Protein AF-A0A7S1QHD0-F1 (afdb_monomer_lite)

Radius of gyration: 22.81 Å; chains: 1; bounding box: 58×45×75 Å

Structure (mmCIF, N/CA/C/O backbone):
data_AF-A0A7S1QHD0-F1
#
_entry.id   AF-A0A7S1QHD0-F1
#
loop_
_atom_site.group_PDB
_atom_site.id
_atom_site.type_symbol
_atom_site.label_atom_id
_atom_site.label_alt_id
_atom_site.label_comp_id
_atom_site.label_asym_id
_atom_site.label_entity_id
_atom_site.label_seq_id
_atom_site.pdbx_PDB_ins_code
_atom_site.Cartn_x
_atom_site.Cartn_y
_atom_site.Cartn_z
_atom_site.occupancy
_atom_site.B_iso_or_equiv
_atom_site.auth_seq_id
_atom_site.auth_comp_id
_atom_site.auth_asym_id
_atom_site.auth_atom_id
_atom_site.pdbx_PDB_model_num
ATOM 1 N N . MET A 1 1 ? 0.831 -22.178 -23.888 1.00 65.50 1 MET A N 1
A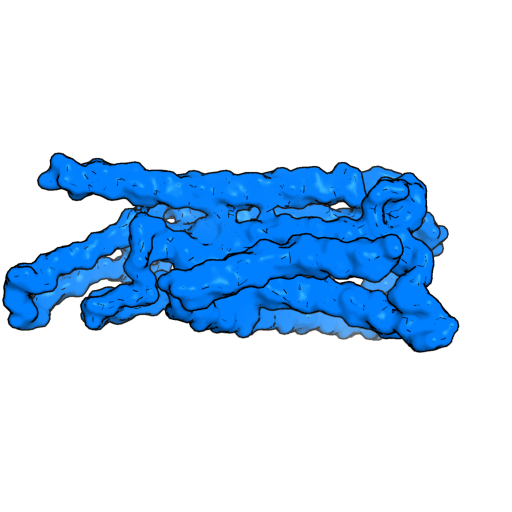TOM 2 C CA . MET A 1 1 ? 1.844 -21.780 -22.884 1.00 65.50 1 MET A CA 1
ATOM 3 C C . MET A 1 1 ? 1.780 -20.288 -22.576 1.00 65.50 1 MET A C 1
ATOM 5 O O . MET A 1 1 ? 1.793 -19.916 -21.411 1.00 65.50 1 MET A O 1
ATOM 9 N N . LEU A 1 2 ? 1.678 -19.431 -23.589 1.00 69.12 2 LEU A N 1
ATOM 10 C CA . LEU A 1 2 ? 1.746 -17.989 -23.387 1.00 69.12 2 LEU A CA 1
ATOM 11 C C . LEU A 1 2 ? 0.445 -17.384 -22.815 1.00 69.12 2 LEU A C 1
ATOM 13 O O . LEU A 1 2 ? 0.474 -16.678 -21.813 1.00 69.12 2 LEU A O 1
ATOM 17 N N . THR A 1 3 ? -0.714 -17.803 -23.324 1.00 74.69 3 THR A N 1
ATOM 18 C CA . THR A 1 3 ? -2.031 -17.475 -22.741 1.00 74.69 3 THR A CA 1
ATOM 19 C C . THR A 1 3 ? -2.180 -17.963 -21.298 1.00 74.69 3 THR A C 1
ATOM 21 O O . THR A 1 3 ? -2.661 -17.235 -20.438 1.00 74.69 3 THR A O 1
ATOM 24 N N . THR A 1 4 ? -1.723 -19.181 -20.997 1.00 80.31 4 THR A N 1
ATOM 25 C CA . THR A 1 4 ? -1.729 -19.734 -19.632 1.00 80.31 4 THR A CA 1
ATOM 26 C C . THR A 1 4 ? -0.822 -18.948 -18.690 1.00 80.31 4 THR A C 1
ATOM 28 O O . THR A 1 4 ? -1.171 -18.760 -17.530 1.00 80.31 4 THR A O 1
ATOM 31 N N . LEU A 1 5 ? 0.317 -18.456 -19.185 1.00 79.50 5 LEU A N 1
ATOM 32 C CA . LEU A 1 5 ? 1.225 -17.627 -18.400 1.00 79.50 5 LEU A CA 1
ATOM 33 C C . LEU A 1 5 ? 0.623 -16.248 -18.114 1.00 79.50 5 LEU A C 1
ATOM 35 O O . LEU A 1 5 ? 0.690 -15.768 -16.983 1.00 79.50 5 LEU A O 1
ATOM 39 N N . PHE A 1 6 ? -0.007 -15.642 -19.120 1.00 81.88 6 PHE A N 1
ATOM 40 C CA . PHE A 1 6 ? -0.732 -14.385 -18.982 1.00 81.88 6 PHE A CA 1
ATOM 41 C C . PHE A 1 6 ? -1.834 -14.486 -17.921 1.00 81.88 6 PHE A C 1
ATOM 43 O O . PHE A 1 6 ? -1.799 -13.762 -16.928 1.00 81.88 6 PHE A O 1
ATOM 50 N N . TRP A 1 7 ? -2.755 -15.444 -18.062 1.00 84.44 7 TRP A N 1
ATOM 51 C CA . TRP A 1 7 ? -3.842 -15.639 -17.097 1.00 84.44 7 TRP A CA 1
ATOM 52 C C . TRP A 1 7 ? -3.336 -16.035 -15.709 1.00 84.44 7 TRP A C 1
ATOM 54 O O . TRP A 1 7 ? -3.887 -15.575 -14.711 1.00 84.44 7 TRP A O 1
ATOM 64 N N . GLY A 1 8 ? -2.257 -16.820 -15.632 1.00 87.00 8 GLY A N 1
ATOM 65 C CA . GLY A 1 8 ? -1.574 -17.109 -14.372 1.00 87.00 8 GLY A CA 1
ATOM 66 C C . GLY A 1 8 ? -1.057 -15.842 -13.685 1.00 87.00 8 GLY A C 1
ATOM 67 O O . GLY A 1 8 ? -1.245 -15.681 -12.483 1.00 87.00 8 GLY A O 1
ATOM 68 N N . SER A 1 9 ? -0.491 -14.908 -14.452 1.00 85.88 9 SER A N 1
ATOM 69 C CA . SER A 1 9 ? 0.046 -13.640 -13.941 1.00 85.88 9 SER A CA 1
ATOM 70 C C . SER A 1 9 ? -1.075 -12.690 -13.498 1.00 85.88 9 SER A C 1
ATOM 72 O O . SER A 1 9 ? -1.001 -12.094 -12.429 1.00 85.88 9 SER A O 1
ATOM 74 N N . VAL A 1 10 ? -2.170 -12.610 -14.261 1.00 87.69 10 VAL A N 1
ATOM 75 C CA . VAL A 1 10 ? -3.382 -11.862 -13.877 1.00 87.69 10 VAL A CA 1
ATOM 76 C C . VAL A 1 10 ? -3.977 -12.415 -12.579 1.00 87.69 10 VAL A C 1
ATOM 78 O O . VAL A 1 10 ? -4.261 -11.653 -11.653 1.00 87.69 10 VAL A O 1
ATOM 81 N N . LEU A 1 11 ? -4.121 -13.740 -12.475 1.00 91.44 11 LEU A N 1
ATOM 82 C CA . LEU A 1 11 ? -4.629 -14.390 -11.268 1.00 91.44 11 LEU A CA 1
ATOM 83 C C . LEU A 1 11 ? -3.691 -14.181 -10.075 1.00 91.44 11 LEU A C 1
ATOM 85 O O . LEU A 1 11 ? -4.153 -14.030 -8.952 1.00 91.44 11 LEU A O 1
ATOM 89 N N . GLN A 1 12 ? -2.384 -14.138 -10.294 1.00 90.44 12 GLN A N 1
ATOM 90 C CA . GLN A 1 12 ? -1.413 -13.891 -9.235 1.00 90.44 12 GLN A CA 1
ATOM 91 C C . GLN A 1 12 ? -1.439 -12.444 -8.731 1.00 90.44 12 GLN A C 1
ATOM 93 O O . GLN A 1 12 ? -1.376 -12.227 -7.521 1.00 90.44 12 GLN A O 1
ATOM 98 N N . ALA A 1 13 ? -1.563 -11.467 -9.634 1.00 88.69 13 ALA A N 1
ATOM 99 C CA . ALA A 1 13 ? -1.623 -10.049 -9.286 1.00 88.69 13 ALA A CA 1
ATOM 100 C C . ALA A 1 13 ? -2.950 -9.672 -8.604 1.00 88.69 13 ALA A C 1
ATOM 102 O O . ALA A 1 13 ? -2.956 -8.960 -7.600 1.00 88.69 13 ALA A O 1
ATOM 103 N N . TYR A 1 14 ? -4.078 -10.163 -9.131 1.00 91.12 14 TYR A N 1
ATOM 104 C CA . TYR A 1 14 ? -5.415 -9.756 -8.684 1.00 91.12 14 TYR A CA 1
ATOM 105 C C . TYR A 1 14 ? -6.145 -10.800 -7.841 1.00 91.12 14 TYR A C 1
ATOM 107 O O . TYR A 1 14 ? -7.094 -10.450 -7.147 1.00 91.12 14 TYR A O 1
ATOM 115 N N . GLY A 1 15 ? -5.730 -12.065 -7.846 1.00 89.75 15 GLY A N 1
ATOM 116 C CA . GLY A 1 15 ? -6.399 -13.148 -7.116 1.00 89.75 15 GLY A CA 1
ATOM 117 C C . GLY A 1 15 ? -6.568 -12.865 -5.623 1.00 89.75 15 GLY A C 1
ATOM 118 O O . GLY A 1 15 ? -7.702 -12.930 -5.143 1.00 89.75 15 GLY A O 1
ATOM 119 N N . PRO A 1 16 ? -5.511 -12.469 -4.885 1.00 87.94 16 PRO A N 1
ATOM 120 C CA . PRO A 1 16 ? -5.650 -12.070 -3.486 1.00 87.94 16 PRO A CA 1
ATOM 121 C C . PRO A 1 16 ? -6.642 -10.919 -3.307 1.00 87.94 16 PRO A C 1
ATOM 123 O O . PRO A 1 16 ? -7.425 -10.927 -2.356 1.00 87.94 16 PRO A O 1
ATOM 126 N N . LEU A 1 17 ? -6.654 -9.962 -4.245 1.00 89.25 17 LEU A N 1
ATOM 127 C CA . LEU A 1 17 ? -7.561 -8.825 -4.180 1.00 89.25 17 LEU A CA 1
ATOM 128 C C . LEU A 1 17 ? -9.024 -9.257 -4.380 1.00 89.25 17 LEU A C 1
ATOM 130 O O . LEU A 1 17 ? -9.909 -8.866 -3.624 1.00 89.25 17 LEU A O 1
ATOM 134 N N . VAL A 1 18 ? -9.279 -10.120 -5.361 1.00 91.50 18 VAL A N 1
ATOM 135 C CA . VAL A 1 18 ? -10.612 -10.659 -5.657 1.00 91.50 18 VAL A CA 1
ATOM 136 C C . VAL A 1 18 ? -11.137 -11.494 -4.488 1.00 91.50 18 VAL A C 1
ATOM 138 O O . VAL A 1 18 ? -12.270 -11.295 -4.052 1.00 91.50 18 VAL A O 1
ATOM 141 N N . VAL A 1 19 ? -10.312 -12.383 -3.924 1.00 89.44 19 VAL A N 1
ATOM 142 C CA . VAL A 1 19 ? -10.691 -13.210 -2.765 1.00 89.44 19 VAL A CA 1
ATOM 143 C C . VAL A 1 19 ? -11.015 -12.337 -1.552 1.00 89.44 19 VAL A C 1
ATOM 145 O O . VAL A 1 19 ? -12.041 -12.548 -0.903 1.00 89.44 19 VAL A O 1
ATOM 148 N N . MET A 1 20 ? -10.185 -11.329 -1.263 1.00 87.25 20 MET A N 1
ATOM 149 C CA . MET A 1 20 ? -10.455 -10.384 -0.178 1.00 87.25 20 MET A CA 1
ATOM 150 C C . MET A 1 20 ? -11.731 -9.578 -0.426 1.00 87.25 20 MET A C 1
ATOM 152 O O . MET A 1 20 ? -12.518 -9.422 0.502 1.00 87.25 20 MET A O 1
ATOM 156 N N . MET A 1 21 ? -11.985 -9.121 -1.657 1.00 90.38 21 MET A N 1
ATOM 157 C CA . MET A 1 21 ? -13.214 -8.401 -1.999 1.00 90.38 21 MET A CA 1
ATOM 158 C C . MET A 1 21 ? -14.456 -9.256 -1.742 1.00 90.38 21 MET A C 1
ATOM 160 O O . MET A 1 21 ? -15.385 -8.799 -1.081 1.00 90.38 21 MET A O 1
ATOM 164 N N . PHE A 1 22 ? -14.467 -10.509 -2.209 1.00 91.00 22 PHE A N 1
ATOM 165 C CA . PHE A 1 22 ? -15.591 -11.416 -1.970 1.00 91.00 22 PHE A CA 1
ATOM 166 C C . PHE A 1 22 ? -15.792 -11.704 -0.482 1.00 91.00 22 PHE A C 1
ATOM 168 O O . PHE A 1 22 ? -16.925 -11.664 -0.008 1.00 91.00 22 PHE A O 1
ATOM 175 N N . ALA A 1 23 ? -14.713 -11.932 0.270 1.00 88.31 23 ALA A N 1
ATOM 176 C CA . ALA A 1 23 ? -14.799 -12.122 1.715 1.00 88.31 23 ALA A CA 1
ATOM 177 C C . ALA A 1 23 ? -15.362 -10.872 2.416 1.00 88.31 23 ALA A C 1
ATOM 179 O O . ALA A 1 23 ? -16.260 -10.973 3.251 1.00 88.31 23 ALA A O 1
ATOM 180 N N . VAL A 1 24 ? -14.883 -9.681 2.050 1.00 89.19 24 VAL A N 1
ATOM 181 C CA . VAL A 1 24 ? -15.361 -8.415 2.616 1.00 89.19 24 VAL A CA 1
ATOM 182 C C . VAL A 1 24 ? -16.833 -8.181 2.276 1.00 89.19 24 VAL A C 1
ATOM 184 O O . VAL A 1 24 ? -17.602 -7.848 3.171 1.00 89.19 24 VAL A O 1
ATOM 187 N N . LEU A 1 25 ? -17.259 -8.407 1.034 1.00 88.62 25 LEU A N 1
ATOM 188 C CA . LEU A 1 25 ? -18.661 -8.258 0.634 1.00 88.62 25 LEU A CA 1
ATOM 189 C C . LEU A 1 25 ? -19.582 -9.263 1.335 1.00 88.62 25 LEU A C 1
ATOM 191 O O . LEU A 1 25 ? -20.683 -8.892 1.738 1.00 88.62 25 LEU A O 1
ATOM 195 N N . ALA A 1 26 ? -19.133 -10.509 1.506 1.00 89.44 26 ALA A N 1
ATOM 196 C CA . ALA A 1 26 ? -19.927 -11.563 2.130 1.00 89.44 26 ALA A CA 1
ATOM 197 C C . ALA A 1 26 ? -20.132 -11.337 3.633 1.00 89.44 26 ALA A C 1
ATOM 199 O O . ALA A 1 26 ? -21.227 -11.562 4.146 1.00 89.44 26 ALA A O 1
ATOM 200 N N . PHE A 1 27 ? -19.091 -10.898 4.346 1.00 89.12 27 PHE A N 1
ATOM 201 C CA . PHE A 1 27 ? -19.142 -10.791 5.805 1.00 89.12 27 PHE A CA 1
ATOM 202 C C . PHE A 1 27 ? -19.391 -9.361 6.298 1.00 89.12 27 PHE A C 1
ATOM 204 O O . PHE A 1 27 ? -20.040 -9.171 7.328 1.00 89.12 27 PHE A O 1
ATOM 211 N N . HIS A 1 28 ? -18.885 -8.347 5.590 1.00 90.81 28 HIS A N 1
ATOM 212 C CA . HIS A 1 28 ? -18.763 -6.973 6.084 1.00 90.81 28 HIS A CA 1
ATOM 213 C C . HIS A 1 28 ? -18.896 -5.914 4.962 1.00 90.81 28 HIS A C 1
ATOM 215 O O . HIS A 1 28 ? -17.934 -5.194 4.675 1.00 90.81 28 HIS A O 1
ATOM 221 N N . PRO A 1 29 ? -20.082 -5.742 4.345 1.00 90.50 29 PRO A N 1
ATOM 222 C CA . PRO A 1 29 ? -20.270 -4.854 3.189 1.00 90.50 29 PRO A CA 1
ATOM 223 C C . PRO A 1 29 ? -19.938 -3.378 3.471 1.00 90.50 29 PRO A C 1
ATOM 225 O O . PRO A 1 29 ? -19.562 -2.642 2.560 1.00 90.50 29 PRO A O 1
ATOM 228 N N . THR A 1 30 ? -20.001 -2.934 4.729 1.00 90.25 30 THR A N 1
ATOM 229 C CA . THR A 1 30 ? -19.580 -1.579 5.124 1.00 90.25 30 THR A CA 1
ATOM 230 C C . THR A 1 30 ? -18.090 -1.331 4.875 1.00 90.25 30 THR A C 1
ATOM 232 O O . THR A 1 30 ? -17.707 -0.230 4.480 1.00 90.25 30 THR A O 1
ATOM 235 N N . LEU A 1 31 ? -17.244 -2.356 5.025 1.00 92.69 31 LEU A N 1
ATOM 236 C CA . LEU A 1 31 ? -15.816 -2.263 4.722 1.00 92.69 31 LEU A CA 1
ATOM 237 C C . LEU A 1 31 ? -15.557 -2.165 3.212 1.00 92.69 31 LEU A C 1
ATOM 239 O O . LEU A 1 31 ? -14.579 -1.538 2.814 1.00 92.69 31 LEU A O 1
ATOM 243 N N . ALA A 1 32 ? -16.440 -2.712 2.367 1.00 93.69 32 ALA A N 1
ATOM 244 C CA . ALA A 1 32 ? -16.331 -2.556 0.915 1.00 93.69 32 ALA A CA 1
ATOM 245 C C . ALA A 1 32 ? -16.534 -1.093 0.493 1.00 93.69 32 ALA A C 1
ATOM 247 O O . ALA A 1 32 ? -15.784 -0.580 -0.333 1.00 93.69 32 ALA A O 1
ATOM 248 N N . VAL A 1 33 ? -17.495 -0.390 1.104 1.00 93.50 33 VAL A N 1
ATOM 249 C CA . VAL A 1 33 ? -17.702 1.051 0.864 1.00 93.50 33 VAL A CA 1
ATOM 250 C C . VAL A 1 33 ? -16.462 1.850 1.250 1.00 93.50 33 VAL A C 1
ATOM 252 O O . VAL A 1 33 ? -16.022 2.716 0.494 1.00 93.50 33 VAL A O 1
ATOM 255 N N . LEU A 1 34 ? -15.853 1.521 2.390 1.00 94.38 34 LEU A N 1
ATOM 256 C CA . LEU A 1 34 ? -14.625 2.173 2.827 1.00 94.38 34 LEU A CA 1
ATOM 257 C C . LEU A 1 34 ? -13.447 1.894 1.884 1.00 94.38 34 LEU A C 1
ATOM 259 O O . LEU A 1 34 ? -12.694 2.812 1.570 1.00 94.38 34 LEU A O 1
ATOM 263 N N . ALA A 1 35 ? -13.314 0.658 1.399 1.00 95.69 35 ALA A N 1
ATOM 264 C CA . ALA A 1 35 ? -12.319 0.297 0.396 1.00 95.69 35 ALA A CA 1
ATOM 265 C C . ALA A 1 35 ? -12.518 1.055 -0.928 1.00 95.69 35 ALA A C 1
ATOM 267 O O . ALA A 1 35 ? -11.552 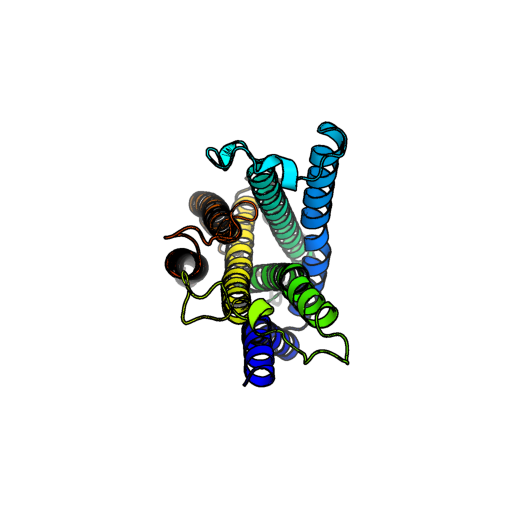1.510 -1.531 1.00 95.69 35 ALA A O 1
ATOM 268 N N . MET A 1 36 ? -13.759 1.246 -1.384 1.00 95.00 36 MET A N 1
ATOM 269 C CA . MET A 1 36 ? -14.030 2.059 -2.577 1.00 95.00 36 MET A CA 1
ATOM 270 C C . MET A 1 36 ? -13.676 3.535 -2.353 1.00 95.00 36 MET A C 1
ATOM 272 O O . MET A 1 36 ? -13.075 4.170 -3.219 1.00 95.00 36 MET A O 1
ATOM 276 N N . ALA A 1 37 ? -13.999 4.082 -1.179 1.00 95.38 37 ALA A N 1
ATOM 277 C CA . ALA A 1 37 ? -13.631 5.451 -0.831 1.00 95.38 37 ALA A CA 1
ATOM 278 C C . ALA A 1 37 ? -12.105 5.628 -0.772 1.00 95.38 37 ALA A C 1
ATOM 280 O O . ALA A 1 37 ? -11.575 6.601 -1.308 1.00 95.38 37 ALA A O 1
ATOM 281 N N . SER A 1 38 ? -11.379 4.677 -0.175 1.00 96.19 38 SER A N 1
ATOM 282 C CA . SER A 1 38 ? -9.916 4.728 -0.118 1.00 96.19 38 SER A CA 1
ATOM 283 C C . SER A 1 38 ? -9.263 4.536 -1.486 1.00 96.19 38 SER A C 1
ATOM 285 O O . SER A 1 38 ? -8.245 5.172 -1.757 1.00 96.19 38 SER A O 1
ATOM 287 N N . ALA A 1 39 ? -9.860 3.726 -2.366 1.00 95.88 39 ALA A N 1
ATOM 288 C CA . ALA A 1 39 ? -9.451 3.604 -3.760 1.00 95.88 39 ALA A CA 1
ATOM 289 C C . ALA A 1 39 ? -9.524 4.961 -4.476 1.00 95.88 39 ALA A C 1
ATOM 291 O O . ALA A 1 39 ? -8.530 5.416 -5.040 1.00 95.88 39 ALA A O 1
ATOM 292 N N . PHE A 1 40 ? -10.644 5.678 -4.350 1.00 95.88 40 PHE A N 1
ATOM 293 C CA . PHE A 1 40 ? -10.782 7.020 -4.920 1.00 95.88 40 PHE A CA 1
ATOM 294 C C . PHE A 1 40 ? -9.767 8.012 -4.334 1.00 95.88 40 PHE A C 1
ATOM 296 O O . PHE A 1 40 ? -9.086 8.724 -5.070 1.00 95.88 40 PHE A O 1
ATOM 303 N N . VAL A 1 41 ? -9.602 8.019 -3.008 1.00 96.44 41 VAL A N 1
ATOM 304 C CA . VAL A 1 41 ? -8.626 8.882 -2.321 1.00 96.44 41 VAL A CA 1
ATOM 305 C C . VAL A 1 41 ? -7.190 8.582 -2.766 1.00 96.44 41 VAL A C 1
ATOM 307 O O . VAL A 1 41 ? -6.373 9.497 -2.849 1.00 96.44 41 VAL A O 1
ATOM 310 N N . SER A 1 42 ? -6.874 7.333 -3.115 1.00 96.06 42 SER A N 1
ATOM 311 C CA . SER A 1 42 ? -5.543 6.952 -3.597 1.00 96.06 42 SER A CA 1
ATOM 312 C C . SER A 1 42 ? -5.178 7.537 -4.966 1.00 96.06 42 SER A C 1
ATOM 314 O O . SER A 1 42 ? -3.997 7.596 -5.297 1.00 96.06 42 SER A O 1
ATOM 316 N N . LEU A 1 43 ? -6.148 8.061 -5.724 1.00 95.81 43 LEU A N 1
ATOM 317 C CA . LEU A 1 43 ? -5.873 8.806 -6.955 1.00 95.81 43 LEU A CA 1
ATOM 318 C C . LEU A 1 43 ? -5.205 10.158 -6.673 1.00 95.81 43 LEU A C 1
ATOM 320 O O . LEU A 1 43 ? -4.446 10.643 -7.506 1.00 95.81 43 LEU A O 1
ATOM 324 N N . VAL A 1 44 ? -5.437 10.758 -5.501 1.00 96.31 44 VAL A N 1
ATOM 325 C CA . VAL A 1 44 ? -4.849 12.055 -5.127 1.00 96.31 44 VAL A CA 1
ATOM 326 C C . VAL A 1 44 ? -3.316 12.028 -5.154 1.00 96.31 44 VAL A C 1
ATOM 328 O O . VAL A 1 44 ? -2.745 12.842 -5.881 1.00 96.31 44 VAL A O 1
ATOM 331 N N . PRO A 1 45 ? -2.615 11.127 -4.433 1.00 96.00 45 PRO A N 1
ATOM 332 C CA . PRO A 1 45 ? -1.155 11.096 -4.466 1.00 96.00 45 PRO A CA 1
ATOM 333 C C . PRO A 1 45 ? -0.620 10.804 -5.869 1.00 96.00 45 PRO A C 1
ATOM 335 O O . PRO A 1 45 ? 0.389 11.384 -6.247 1.00 96.00 45 PRO A O 1
ATOM 338 N N . ILE A 1 46 ? -1.327 10.004 -6.673 1.00 92.94 46 ILE A N 1
ATOM 339 C CA . ILE A 1 46 ? -0.950 9.728 -8.067 1.00 92.94 46 ILE A CA 1
ATOM 340 C C . ILE A 1 46 ? -0.979 11.012 -8.899 1.00 92.94 46 ILE A C 1
ATOM 342 O O . ILE A 1 46 ? 0.008 11.330 -9.553 1.00 92.94 46 ILE A O 1
ATOM 346 N N . GLN A 1 47 ? -2.061 11.794 -8.818 1.00 95.44 47 GLN A N 1
ATOM 347 C CA . GLN A 1 47 ? -2.161 13.079 -9.518 1.00 95.44 47 GLN A CA 1
ATOM 348 C C . GLN A 1 47 ? -1.094 14.075 -9.045 1.00 95.44 47 GLN A C 1
ATOM 350 O O . GLN A 1 47 ? -0.509 14.782 -9.863 1.00 95.44 47 GLN A O 1
ATOM 355 N N . MET A 1 48 ? -0.793 14.108 -7.743 1.00 95.44 48 MET A N 1
ATOM 356 C CA . MET A 1 48 ? 0.270 14.961 -7.199 1.00 95.44 48 MET A CA 1
ATOM 357 C C . MET A 1 48 ? 1.652 14.547 -7.722 1.00 95.44 48 MET A C 1
ATOM 359 O O . MET A 1 48 ? 2.434 15.404 -8.132 1.00 95.44 48 MET A O 1
ATOM 363 N N . THR A 1 49 ? 1.950 13.246 -7.779 1.00 92.31 49 THR A N 1
ATOM 364 C CA . THR A 1 49 ? 3.196 12.734 -8.368 1.00 92.31 49 THR A CA 1
ATOM 365 C C . THR A 1 49 ? 3.281 13.043 -9.859 1.00 92.31 49 THR A C 1
ATOM 367 O O . THR A 1 49 ? 4.323 13.504 -10.319 1.00 92.31 49 THR A O 1
ATOM 370 N N . SER A 1 50 ? 2.193 12.860 -10.612 1.00 90.19 50 SER A N 1
ATOM 371 C CA . SER A 1 50 ? 2.124 13.225 -12.032 1.00 90.19 50 SER A CA 1
ATOM 372 C C . SER A 1 50 ? 2.329 14.725 -12.248 1.00 90.19 50 SER A C 1
ATOM 374 O O . SER A 1 50 ? 3.025 15.122 -13.178 1.00 90.19 50 SER A O 1
ATOM 376 N N . PHE A 1 51 ? 1.786 15.572 -11.376 1.00 92.56 51 PHE A N 1
ATOM 377 C CA . PHE A 1 51 ? 2.006 17.014 -11.441 1.00 92.56 51 PHE A CA 1
ATOM 378 C C . PHE A 1 51 ? 3.479 17.376 -11.207 1.00 92.56 51 PHE A C 1
ATOM 380 O O . PHE A 1 51 ? 4.057 18.122 -11.996 1.00 92.56 51 PHE A O 1
ATOM 387 N N . VAL A 1 52 ? 4.119 16.795 -10.184 1.00 90.50 52 VAL A N 1
ATOM 388 C CA . VAL A 1 52 ? 5.562 16.972 -9.939 1.00 90.50 52 VAL A CA 1
ATOM 389 C C . VAL A 1 52 ? 6.385 16.492 -11.135 1.00 90.50 52 VAL A C 1
ATOM 391 O O . VAL A 1 52 ? 7.293 17.195 -11.570 1.00 90.50 52 VAL A O 1
ATOM 394 N N . TYR A 1 53 ? 6.034 15.344 -11.715 1.00 87.12 53 TYR A N 1
ATOM 395 C CA . TYR A 1 53 ? 6.671 14.821 -12.923 1.00 87.12 53 TYR A CA 1
ATOM 396 C C . TYR A 1 53 ? 6.609 15.820 -14.091 1.00 87.12 53 TYR A C 1
ATOM 398 O O . TYR A 1 53 ? 7.629 16.121 -14.710 1.00 87.12 53 TYR A O 1
ATOM 406 N N . MET A 1 54 ? 5.432 16.397 -14.350 1.00 87.94 54 MET A N 1
ATOM 407 C CA . MET A 1 54 ? 5.250 17.398 -15.407 1.00 87.94 54 MET A CA 1
ATOM 408 C C . MET A 1 54 ? 6.035 18.686 -15.138 1.00 87.94 54 MET A C 1
ATOM 410 O O . MET A 1 54 ? 6.598 19.257 -16.071 1.00 87.94 54 MET A O 1
ATOM 414 N N . LEU A 1 55 ? 6.123 19.129 -13.879 1.00 88.25 55 LEU A N 1
ATOM 415 C CA . LEU A 1 55 ? 6.947 20.282 -13.504 1.00 88.25 55 LEU A CA 1
ATOM 416 C C . LEU A 1 55 ? 8.438 20.031 -13.747 1.00 88.25 55 LEU A C 1
ATOM 418 O O . LEU A 1 55 ? 9.130 20.932 -14.217 1.00 88.25 55 LEU A O 1
ATOM 422 N N . VAL A 1 56 ? 8.925 18.819 -13.461 1.00 85.06 56 VAL A N 1
ATOM 423 C CA . VAL A 1 56 ? 10.318 18.432 -13.733 1.00 85.06 56 VAL A CA 1
ATOM 424 C C . VAL A 1 56 ? 10.602 18.440 -15.237 1.00 85.06 56 VAL A C 1
ATOM 426 O O . VAL A 1 56 ? 11.634 18.955 -15.650 1.00 85.06 56 VAL A O 1
ATOM 429 N N . ILE A 1 57 ? 9.688 17.944 -16.075 1.00 82.06 57 ILE A N 1
ATOM 430 C CA . ILE A 1 57 ? 9.849 18.021 -17.539 1.00 82.06 57 ILE A CA 1
ATOM 431 C C . ILE A 1 57 ? 9.853 19.476 -18.018 1.00 82.06 57 ILE A C 1
ATOM 433 O O . ILE A 1 57 ? 10.702 19.875 -18.818 1.00 82.06 57 ILE A O 1
ATOM 437 N N . ALA A 1 58 ? 8.910 20.281 -17.526 1.00 85.50 58 ALA A N 1
ATOM 438 C CA . ALA A 1 58 ? 8.776 21.676 -17.927 1.00 85.50 58 ALA A CA 1
ATOM 439 C C . ALA A 1 58 ? 10.014 22.506 -17.551 1.00 85.50 58 ALA A C 1
ATOM 441 O O . ALA A 1 58 ? 10.457 23.334 -18.347 1.00 85.50 58 ALA A O 1
ATOM 442 N N . SER A 1 59 ? 10.609 22.263 -16.377 1.00 83.56 59 SER A N 1
ATOM 443 C CA . SER A 1 59 ? 11.807 22.983 -15.927 1.00 83.56 59 SER A CA 1
ATOM 444 C C . SER A 1 59 ? 13.067 22.650 -16.732 1.00 83.56 59 SER A C 1
ATOM 446 O O . SER A 1 59 ? 13.995 23.455 -16.748 1.00 83.56 59 SER A O 1
ATOM 448 N N . HIS A 1 60 ? 13.080 21.530 -17.460 1.00 78.12 60 HIS A N 1
ATOM 449 C CA . HIS A 1 60 ? 14.204 21.089 -18.295 1.00 78.12 60 HIS A CA 1
ATOM 450 C C . HIS A 1 60 ? 13.965 21.324 -19.795 1.00 78.12 60 HIS A C 1
ATOM 452 O O . HIS A 1 60 ? 14.518 20.627 -20.644 1.00 78.12 60 HIS A O 1
ATOM 458 N N . GLY A 1 61 ? 13.133 22.313 -20.141 1.00 78.50 61 GLY A N 1
ATOM 459 C CA . GLY A 1 61 ? 12.930 22.733 -21.530 1.00 78.50 61 GLY A CA 1
ATOM 460 C C . GLY A 1 61 ? 12.196 21.706 -22.396 1.00 78.50 61 GLY A C 1
ATOM 461 O O . GLY A 1 61 ? 12.349 21.723 -23.614 1.00 78.50 61 GLY A O 1
ATOM 462 N N . GLY A 1 62 ? 11.417 20.803 -21.790 1.00 65.50 62 GLY A N 1
ATOM 463 C CA . GLY A 1 62 ? 10.645 19.795 -22.519 1.00 65.50 62 GLY A CA 1
ATOM 464 C C . GLY A 1 62 ? 11.469 18.617 -23.044 1.00 65.50 62 GLY A C 1
ATOM 465 O O . GLY A 1 62 ? 10.922 17.783 -23.766 1.00 65.50 62 GLY A O 1
ATOM 466 N N . ALA A 1 63 ? 12.752 18.511 -22.680 1.00 62.00 63 ALA A N 1
ATOM 467 C CA . ALA A 1 63 ? 13.511 17.289 -22.906 1.00 62.00 63 ALA A CA 1
ATOM 468 C C . ALA A 1 63 ? 12.847 16.137 -22.131 1.00 62.00 63 ALA A C 1
ATOM 470 O O . ALA A 1 63 ? 12.535 16.265 -20.944 1.00 62.00 63 ALA A O 1
ATOM 471 N N . SER A 1 64 ? 12.587 15.018 -22.810 1.00 57.94 64 SER A N 1
ATOM 472 C CA . SER A 1 64 ? 12.005 13.834 -22.180 1.00 57.94 64 SER A CA 1
ATOM 473 C C . SER A 1 64 ? 12.905 13.353 -21.042 1.00 57.94 64 SER A C 1
ATOM 475 O O . SER A 1 64 ? 14.127 13.411 -21.139 1.00 57.94 64 SER A O 1
ATOM 477 N N . VAL A 1 65 ? 12.317 12.822 -19.967 1.00 54.34 65 VAL A N 1
ATOM 478 C CA . VAL A 1 65 ? 13.061 12.287 -18.806 1.00 54.34 65 VAL A CA 1
ATOM 479 C C . VAL A 1 65 ? 14.054 11.178 -19.202 1.00 54.34 65 VAL A C 1
ATOM 481 O O . VAL A 1 65 ? 14.999 10.914 -18.472 1.00 54.34 65 VAL A O 1
ATOM 484 N N . SER A 1 66 ? 13.920 10.581 -20.390 1.00 50.12 66 SER A N 1
ATOM 485 C CA . SER A 1 66 ? 14.930 9.683 -20.969 1.00 50.12 66 SER A CA 1
ATOM 486 C C . SER A 1 66 ? 16.282 10.358 -21.261 1.00 50.12 66 SER A C 1
ATOM 488 O O . SER A 1 66 ? 17.290 9.670 -21.340 1.00 50.12 66 SER A O 1
ATOM 490 N N . ALA A 1 67 ? 16.337 11.689 -21.389 1.00 48.47 67 ALA A N 1
ATOM 491 C CA . ALA A 1 67 ? 17.579 12.453 -21.539 1.00 48.47 67 ALA A CA 1
ATOM 492 C C . ALA A 1 67 ? 18.328 12.662 -20.207 1.00 48.47 67 ALA A C 1
ATOM 494 O O . ALA A 1 67 ? 19.483 13.077 -20.219 1.00 48.47 67 ALA A O 1
ATOM 495 N N . PHE A 1 68 ? 17.705 12.352 -19.061 1.00 49.50 68 PHE A N 1
ATOM 496 C CA . PHE A 1 68 ? 18.369 12.371 -17.751 1.00 49.50 68 PHE A CA 1
ATOM 497 C C . PHE A 1 68 ? 19.232 11.130 -17.480 1.00 49.50 68 PHE A C 1
ATOM 499 O O . PHE A 1 68 ? 20.002 11.136 -16.521 1.00 49.50 68 PHE A O 1
ATOM 506 N N . ASP A 1 69 ? 19.125 10.085 -18.308 1.00 50.25 69 ASP A N 1
ATOM 507 C CA . ASP A 1 69 ? 19.820 8.806 -18.104 1.00 50.25 69 ASP A CA 1
ATOM 508 C C . ASP A 1 69 ? 21.264 8.786 -18.632 1.00 50.25 69 ASP A C 1
ATOM 510 O O . ASP A 1 69 ? 22.013 7.864 -18.315 1.00 50.25 69 ASP A O 1
ATOM 514 N N . SER A 1 70 ? 21.721 9.794 -19.389 1.00 47.62 70 SER A N 1
ATOM 515 C CA . SER A 1 70 ? 23.070 9.752 -19.985 1.00 47.62 70 SER A CA 1
ATOM 516 C C . SER A 1 70 ? 24.215 9.873 -18.966 1.00 47.62 70 SER A C 1
ATOM 518 O O . SER A 1 70 ? 25.369 9.676 -19.332 1.00 47.62 70 SER A O 1
ATOM 520 N N . ASN A 1 71 ? 23.912 10.153 -17.693 1.00 47.34 71 ASN A N 1
ATOM 521 C CA . ASN A 1 71 ? 24.856 10.117 -16.573 1.00 47.34 71 ASN A CA 1
ATOM 522 C C . ASN A 1 71 ? 24.408 9.083 -15.518 1.00 47.34 71 ASN A C 1
ATOM 524 O O . ASN A 1 71 ? 24.240 9.399 -14.341 1.00 47.34 71 ASN A O 1
ATOM 528 N N . ALA A 1 72 ? 24.236 7.826 -15.940 1.00 46.38 72 ALA A N 1
ATOM 529 C CA . ALA A 1 72 ? 23.809 6.678 -15.125 1.00 46.38 72 ALA A CA 1
ATOM 530 C C . ALA A 1 72 ? 24.670 6.370 -13.872 1.00 46.38 72 ALA A C 1
ATOM 532 O O . ALA A 1 72 ? 24.324 5.491 -13.081 1.00 46.38 72 ALA A O 1
ATOM 533 N N . ALA A 1 73 ? 25.785 7.079 -13.658 1.00 50.75 73 ALA A N 1
ATOM 534 C CA . ALA A 1 73 ? 26.650 6.892 -12.494 1.00 50.75 73 ALA A CA 1
ATOM 535 C C . ALA A 1 73 ? 25.992 7.334 -11.171 1.00 50.75 73 ALA A C 1
ATOM 537 O O . ALA A 1 73 ? 26.290 6.751 -10.130 1.00 50.75 73 ALA A O 1
ATOM 538 N N . ASN A 1 74 ? 25.049 8.284 -11.205 1.00 49.31 74 ASN A N 1
ATOM 539 C CA . ASN A 1 74 ? 24.360 8.779 -10.013 1.00 49.31 74 ASN A CA 1
ATOM 540 C C . ASN A 1 74 ? 22.840 8.649 -10.178 1.00 49.31 74 ASN A C 1
ATOM 542 O O . ASN A 1 74 ? 22.147 9.622 -10.459 1.00 49.31 74 ASN A O 1
ATOM 546 N N . ALA A 1 75 ? 22.284 7.460 -9.933 1.00 46.47 75 ALA A N 1
ATOM 547 C CA . ALA A 1 75 ? 20.827 7.268 -9.857 1.00 46.47 75 ALA A CA 1
ATOM 548 C C . ALA A 1 75 ? 20.146 8.236 -8.854 1.00 46.47 75 ALA A C 1
ATOM 550 O O . ALA A 1 75 ? 18.973 8.570 -9.015 1.00 46.47 75 ALA A O 1
ATOM 551 N N . ALA A 1 76 ? 20.899 8.746 -7.868 1.00 47.44 76 ALA A N 1
ATOM 552 C CA . ALA A 1 76 ? 20.474 9.785 -6.926 1.00 47.44 76 ALA A CA 1
ATOM 553 C C . ALA A 1 76 ? 20.357 11.202 -7.536 1.00 47.44 76 ALA A C 1
ATOM 555 O O . ALA A 1 76 ? 19.573 12.002 -7.031 1.00 47.44 76 ALA A O 1
ATOM 556 N N . ASP A 1 77 ? 21.074 11.494 -8.627 1.00 51.00 77 ASP A N 1
ATOM 557 C CA . ASP A 1 77 ? 20.995 12.769 -9.361 1.00 51.00 77 ASP A CA 1
ATOM 558 C C . ASP A 1 77 ? 19.958 12.721 -10.498 1.00 51.00 77 ASP A C 1
ATOM 560 O O . ASP A 1 77 ? 19.609 13.747 -11.086 1.00 51.00 77 ASP A O 1
ATOM 564 N N . SER A 1 78 ? 19.426 11.534 -10.804 1.00 62.72 78 SER A N 1
ATOM 565 C CA . SER A 1 78 ? 18.380 11.364 -11.809 1.00 62.72 78 SER A CA 1
ATOM 566 C C . SER A 1 78 ? 17.033 11.864 -11.266 1.00 62.72 78 SER A C 1
ATOM 568 O O . SER A 1 78 ? 16.607 11.506 -10.164 1.00 62.72 78 SER A O 1
ATOM 570 N N . GLY A 1 79 ? 16.303 12.670 -12.046 1.00 69.69 79 GLY A N 1
ATOM 571 C CA . GLY A 1 79 ? 14.973 13.165 -11.657 1.00 69.69 79 GLY A CA 1
ATOM 572 C C . GLY A 1 79 ? 13.991 12.049 -11.256 1.00 69.69 79 GLY A C 1
ATOM 573 O O . GLY A 1 79 ? 13.081 12.284 -10.461 1.00 69.69 79 GLY A O 1
ATOM 574 N N . ARG A 1 80 ? 14.219 10.813 -11.730 1.00 73.50 80 ARG A N 1
ATOM 575 C CA . ARG A 1 80 ? 13.449 9.601 -11.399 1.00 73.50 80 ARG A CA 1
ATOM 576 C C . ARG A 1 80 ? 13.447 9.283 -9.902 1.00 73.50 80 ARG A C 1
ATOM 578 O O . ARG A 1 80 ? 12.383 8.999 -9.351 1.00 73.50 80 ARG A O 1
ATOM 585 N N . GLY A 1 81 ? 14.602 9.375 -9.238 1.00 80.69 81 GLY A N 1
ATOM 586 C CA . GLY A 1 81 ? 14.713 9.117 -7.799 1.00 80.69 81 GLY A CA 1
ATOM 587 C C . GLY A 1 81 ? 13.844 10.077 -6.983 1.00 80.69 81 GLY A C 1
ATOM 588 O O . GLY A 1 81 ? 13.073 9.650 -6.122 1.00 80.69 81 GLY A O 1
ATOM 589 N N . TRP A 1 82 ? 13.882 11.367 -7.327 1.00 82.75 82 TRP A N 1
ATOM 590 C CA . TRP A 1 82 ? 13.058 12.396 -6.688 1.00 82.75 82 TRP A CA 1
ATOM 591 C C . TRP A 1 82 ? 11.561 12.175 -6.891 1.00 82.75 82 TRP A C 1
ATOM 593 O O . TRP A 1 82 ? 10.795 12.314 -5.939 1.00 82.75 82 TRP A O 1
ATOM 603 N N . ILE A 1 83 ? 11.137 11.775 -8.093 1.00 87.81 83 ILE A N 1
ATOM 604 C CA . ILE A 1 83 ? 9.726 11.479 -8.382 1.00 87.81 83 ILE A CA 1
ATOM 605 C C . ILE A 1 83 ? 9.212 10.350 -7.481 1.00 87.81 83 ILE A C 1
ATOM 607 O O . ILE A 1 83 ? 8.120 10.463 -6.919 1.00 87.81 83 ILE A O 1
ATOM 611 N N . VAL A 1 84 ? 10.003 9.290 -7.292 1.00 89.12 84 VAL A N 1
ATOM 612 C CA . VAL A 1 84 ? 9.633 8.178 -6.406 1.00 89.12 84 VAL A CA 1
ATOM 613 C C . VAL A 1 84 ? 9.584 8.615 -4.950 1.00 89.12 84 VAL A C 1
ATOM 615 O O . VAL A 1 84 ? 8.613 8.302 -4.265 1.00 89.12 84 VAL A O 1
ATOM 618 N N . VAL A 1 85 ? 10.567 9.388 -4.482 1.00 90.62 85 VAL A N 1
ATOM 619 C CA . VAL A 1 85 ? 10.556 9.937 -3.118 1.00 90.62 85 VAL A CA 1
ATOM 620 C C . VAL A 1 85 ? 9.302 10.782 -2.884 1.00 90.62 85 VAL A C 1
ATOM 622 O O . VAL A 1 85 ? 8.592 10.565 -1.902 1.00 90.62 85 VAL A O 1
ATOM 625 N N . CYS A 1 86 ? 8.974 11.695 -3.803 1.00 93.25 86 CYS A N 1
ATOM 626 C CA . CYS A 1 86 ? 7.754 12.498 -3.729 1.00 93.25 86 CYS A CA 1
ATOM 627 C C . CYS A 1 86 ? 6.493 11.625 -3.739 1.00 93.25 86 CYS A C 1
ATOM 629 O O . CYS A 1 86 ? 5.583 11.871 -2.951 1.00 93.25 86 CYS A O 1
ATOM 631 N N . GLY A 1 87 ? 6.446 10.590 -4.582 1.00 93.88 87 GLY A N 1
ATOM 632 C CA . GLY A 1 87 ? 5.323 9.655 -4.636 1.00 93.88 87 GLY A CA 1
ATOM 633 C C . GLY A 1 87 ? 5.097 8.907 -3.329 1.00 93.88 87 GLY A C 1
ATOM 634 O O . GLY A 1 87 ? 3.974 8.900 -2.823 1.00 93.88 87 GLY A O 1
ATOM 635 N N . VAL A 1 88 ? 6.160 8.367 -2.726 1.00 95.19 88 VAL A N 1
ATOM 636 C CA . VAL A 1 88 ? 6.083 7.716 -1.411 1.00 95.19 88 VAL A CA 1
ATOM 637 C C . VAL A 1 88 ? 5.581 8.701 -0.359 1.00 95.19 88 VAL A C 1
ATOM 639 O O . VAL A 1 88 ? 4.648 8.380 0.376 1.00 95.19 88 VAL A O 1
ATOM 642 N N . ILE A 1 89 ? 6.131 9.919 -0.318 1.00 96.25 89 ILE A N 1
ATOM 643 C CA . ILE A 1 89 ? 5.713 10.953 0.640 1.00 96.25 89 ILE A CA 1
ATOM 644 C C . ILE A 1 89 ? 4.228 11.277 0.480 1.00 96.25 89 ILE A C 1
ATOM 646 O O . ILE A 1 89 ? 3.488 11.220 1.462 1.00 96.25 89 ILE A O 1
ATOM 650 N N . PHE A 1 90 ? 3.766 11.590 -0.734 1.00 97.00 90 PHE A N 1
ATOM 651 C CA . PHE A 1 90 ? 2.357 11.909 -0.964 1.00 97.00 90 PHE A CA 1
ATOM 652 C C . PHE A 1 90 ? 1.455 10.747 -0.572 1.00 97.00 90 PHE A C 1
ATOM 654 O O . PHE A 1 90 ? 0.442 10.955 0.092 1.00 97.00 90 PHE A O 1
ATOM 661 N N . GLN A 1 91 ? 1.839 9.520 -0.912 1.00 96.62 91 GLN A N 1
ATOM 662 C CA . GLN A 1 91 ? 1.046 8.347 -0.594 1.00 96.62 91 GLN A CA 1
ATOM 663 C C . GLN A 1 91 ? 0.957 8.079 0.916 1.00 96.62 91 GLN A C 1
ATOM 665 O O . GLN A 1 91 ? -0.123 7.739 1.407 1.00 96.62 91 GLN A O 1
ATOM 670 N N . GLU A 1 92 ? 2.047 8.261 1.664 1.00 96.88 92 GLU A N 1
ATOM 671 C CA . GLU A 1 92 ? 2.041 8.141 3.127 1.00 96.88 92 GLU A CA 1
ATOM 672 C C . GLU A 1 92 ? 1.246 9.265 3.794 1.00 96.88 92 GLU A C 1
ATOM 674 O O . GLU A 1 92 ? 0.463 9.000 4.707 1.00 96.88 92 GLU A O 1
ATOM 679 N N . LEU A 1 93 ? 1.360 10.505 3.308 1.00 97.25 93 LEU A N 1
ATOM 680 C CA . LEU A 1 93 ? 0.551 11.626 3.796 1.00 97.25 93 LEU A CA 1
ATOM 681 C C . LEU A 1 93 ? -0.942 11.386 3.557 1.00 97.25 93 LEU A C 1
ATOM 683 O O . LEU A 1 93 ? -1.753 11.588 4.462 1.00 97.25 93 LEU A O 1
ATOM 687 N N . THR A 1 94 ? -1.316 10.899 2.373 1.00 97.12 94 THR A N 1
ATOM 688 C CA . THR A 1 94 ? -2.699 10.517 2.070 1.00 97.12 94 THR A CA 1
ATOM 689 C C . THR A 1 94 ? -3.175 9.386 2.979 1.00 97.12 94 THR A C 1
ATOM 691 O O . THR A 1 94 ? -4.293 9.449 3.491 1.00 97.12 94 THR A O 1
ATOM 694 N N . ARG A 1 95 ? -2.338 8.376 3.243 1.00 96.75 95 ARG A N 1
ATOM 695 C CA . ARG A 1 95 ? -2.683 7.274 4.154 1.00 96.75 95 ARG A CA 1
ATOM 696 C C . ARG A 1 95 ? -2.868 7.757 5.593 1.00 96.75 95 ARG A C 1
ATOM 698 O O . ARG A 1 95 ? -3.825 7.344 6.244 1.00 96.75 95 ARG A O 1
ATOM 705 N N . LEU A 1 96 ? -2.002 8.650 6.073 1.00 96.69 96 LEU A N 1
ATOM 706 C CA . LEU A 1 96 ? -2.121 9.296 7.383 1.00 96.69 96 LEU A CA 1
ATOM 707 C C . LEU A 1 96 ? -3.412 10.112 7.493 1.00 96.69 96 LEU A C 1
ATOM 709 O O . LEU A 1 96 ? -4.139 9.976 8.477 1.00 96.69 96 LEU A O 1
ATOM 713 N N . ALA A 1 97 ? -3.723 10.917 6.475 1.00 96.88 97 ALA A N 1
ATOM 714 C CA . ALA A 1 97 ? -4.948 11.710 6.424 1.00 96.88 97 ALA A CA 1
ATOM 715 C C . ALA A 1 97 ? -6.201 10.820 6.421 1.00 96.88 97 ALA A C 1
ATOM 717 O O . ALA A 1 97 ? -7.148 11.088 7.161 1.00 96.88 97 ALA A O 1
ATOM 718 N N . LEU A 1 98 ? -6.186 9.728 5.649 1.00 96.38 98 LEU A N 1
ATOM 719 C CA . LEU A 1 98 ? -7.274 8.754 5.606 1.00 96.38 98 LEU A CA 1
ATOM 720 C C . LEU A 1 98 ? -7.451 8.043 6.954 1.00 96.38 98 LEU A C 1
ATOM 722 O O . LEU A 1 98 ? -8.566 7.969 7.463 1.00 96.38 98 LEU A O 1
ATOM 726 N N . ALA A 1 99 ? -6.360 7.569 7.560 1.00 95.62 99 ALA A N 1
ATOM 727 C CA . ALA A 1 99 ? -6.371 6.949 8.883 1.00 95.62 99 ALA A CA 1
ATOM 728 C C . ALA A 1 99 ? -6.940 7.902 9.946 1.00 95.62 99 ALA A C 1
ATOM 730 O O . ALA A 1 99 ? -7.815 7.517 10.720 1.00 95.62 99 ALA A O 1
ATOM 731 N N . TYR A 1 100 ? -6.500 9.163 9.946 1.00 95.62 100 TYR A N 1
ATOM 732 C CA . TYR A 1 100 ? -7.030 10.191 10.839 1.00 95.62 100 TYR A CA 1
ATOM 733 C C . TYR A 1 100 ? -8.523 10.443 10.598 1.00 95.62 100 TYR A C 1
ATOM 735 O O . TYR A 1 100 ? -9.304 10.435 11.549 1.00 95.62 100 TYR A O 1
ATOM 743 N N . GLY A 1 101 ? -8.946 10.592 9.339 1.00 94.56 101 GLY A N 1
ATOM 744 C CA . GLY A 1 101 ? -10.352 10.774 8.975 1.00 94.56 101 GLY A CA 1
ATOM 745 C C . GLY A 1 101 ? -11.239 9.621 9.449 1.00 94.56 101 GLY A C 1
ATOM 746 O O . GLY A 1 101 ? -12.285 9.859 10.048 1.00 94.56 101 GLY A O 1
ATOM 747 N N . VAL A 1 102 ? -10.789 8.377 9.270 1.00 93.69 102 VAL A N 1
ATOM 748 C CA . VAL A 1 102 ? -11.485 7.170 9.739 1.00 93.69 102 VAL A CA 1
ATOM 749 C C . VAL A 1 102 ? -11.608 7.140 11.262 1.00 93.69 102 VAL A C 1
ATOM 751 O O . VAL A 1 102 ? -12.690 6.873 11.782 1.00 93.69 102 VAL A O 1
ATOM 754 N N . VAL A 1 103 ? -10.530 7.445 11.990 1.00 91.94 103 VAL A N 1
ATOM 755 C CA . VAL A 1 103 ? -10.551 7.509 13.461 1.00 91.94 103 VAL A CA 1
ATOM 756 C C . VAL A 1 103 ? -11.534 8.577 13.944 1.00 91.94 103 VAL A C 1
ATOM 758 O O . VAL A 1 103 ? -12.302 8.342 14.878 1.00 91.94 103 VAL A O 1
ATOM 761 N N . ARG A 1 104 ? -11.561 9.744 13.290 1.00 90.81 104 ARG A N 1
ATOM 762 C CA . ARG A 1 104 ? -12.491 10.830 13.631 1.00 90.81 104 ARG A CA 1
ATOM 763 C C . ARG A 1 104 ? -13.937 10.480 13.284 1.00 90.81 104 ARG A C 1
ATOM 765 O O . ARG A 1 104 ? -14.824 10.811 14.066 1.00 90.81 104 ARG A O 1
ATOM 772 N N . ALA A 1 105 ? -14.172 9.781 12.175 1.00 91.38 105 ALA A N 1
ATOM 773 C CA . ALA A 1 105 ? -15.491 9.280 11.808 1.00 91.38 105 ALA A CA 1
ATOM 774 C C . ALA A 1 105 ? -16.001 8.250 12.827 1.00 91.38 105 ALA A C 1
ATOM 776 O O . ALA A 1 105 ? -17.113 8.390 13.321 1.00 91.38 105 ALA A O 1
ATOM 777 N N . GLU A 1 106 ? -15.179 7.270 13.217 1.00 89.19 106 GLU A N 1
ATOM 778 C CA . GLU A 1 106 ? -15.519 6.302 14.272 1.00 89.19 106 GLU A CA 1
ATOM 779 C C . GLU A 1 106 ? -15.852 7.011 15.593 1.00 89.19 106 GLU A C 1
ATOM 781 O O . GLU A 1 106 ? -16.837 6.674 16.249 1.00 89.19 106 GLU A O 1
ATOM 786 N N . TRP A 1 107 ? -15.071 8.026 15.974 1.00 85.12 107 TRP A N 1
ATOM 787 C CA . TRP A 1 107 ? -15.372 8.833 17.155 1.00 85.12 107 TRP A CA 1
ATOM 788 C C . TRP A 1 107 ? -16.726 9.547 17.038 1.00 85.12 107 TRP A C 1
ATOM 790 O O . TRP A 1 107 ? -17.526 9.499 17.971 1.00 85.12 107 TRP A O 1
ATOM 800 N N . PHE A 1 108 ? -17.013 10.154 15.886 1.00 88.00 108 PHE A N 1
ATOM 801 C CA . PHE A 1 108 ? -18.292 10.808 15.616 1.00 88.00 108 PHE A CA 1
ATOM 802 C C . PHE A 1 108 ? -19.477 9.828 15.638 1.00 88.00 108 PHE A C 1
ATOM 804 O O . PHE A 1 108 ? -20.538 10.151 16.164 1.00 88.00 108 PHE A O 1
ATOM 811 N N . PHE A 1 109 ? -19.324 8.608 15.125 1.00 87.31 109 PHE A N 1
ATOM 812 C CA . PHE A 1 109 ? -20.379 7.597 15.242 1.00 87.31 109 PHE A CA 1
ATOM 813 C C . PHE A 1 109 ? -20.607 7.198 16.701 1.00 87.31 109 PHE A C 1
ATOM 815 O O . PHE A 1 109 ? -21.753 7.081 17.138 1.00 87.31 109 PHE A O 1
ATOM 822 N N . ARG A 1 110 ? -19.535 7.082 17.494 1.00 82.19 110 ARG A N 1
ATOM 823 C CA . ARG A 1 110 ? -19.631 6.742 18.920 1.00 82.19 110 ARG A CA 1
ATOM 824 C C . ARG A 1 110 ? -20.360 7.796 19.741 1.00 82.19 110 ARG A C 1
ATOM 826 O O . ARG A 1 110 ? -21.078 7.415 20.665 1.00 82.19 110 ARG A O 1
ATOM 833 N N . THR A 1 111 ? -20.230 9.085 19.411 1.00 81.69 111 THR A N 1
ATOM 834 C CA . THR A 1 111 ? -21.020 10.137 20.080 1.00 81.69 111 THR A CA 1
ATOM 835 C C . THR A 1 111 ? -22.521 9.986 19.821 1.00 81.69 111 THR A C 1
ATOM 837 O O . THR A 1 111 ? -23.321 10.416 20.645 1.00 81.69 111 THR A O 1
ATOM 840 N N . HIS A 1 112 ? -22.903 9.298 18.743 1.00 84.44 112 HIS A N 1
ATOM 841 C CA . HIS A 1 112 ? -24.285 8.965 18.392 1.00 84.44 112 HIS A CA 1
ATOM 842 C C . HIS A 1 112 ? -24.664 7.514 18.734 1.00 84.44 112 HIS A C 1
ATOM 844 O O . HIS A 1 112 ? -25.642 6.993 18.205 1.00 84.44 112 HIS A O 1
ATOM 850 N N . HIS A 1 113 ? -23.902 6.842 19.607 1.00 81.81 113 HIS A N 1
ATOM 851 C CA . HIS A 1 113 ? -24.120 5.437 19.986 1.00 81.81 113 HIS A CA 1
ATOM 852 C C . HIS A 1 113 ? -24.081 4.439 18.814 1.00 81.81 113 HIS A C 1
ATOM 854 O O . HIS A 1 113 ? -24.634 3.344 18.901 1.00 81.81 113 HIS A O 1
ATOM 860 N N . GLN A 1 114 ? -23.397 4.795 17.730 1.00 85.00 114 GLN A N 1
ATOM 861 C CA . GLN A 1 114 ? -23.146 3.938 16.578 1.00 85.00 114 GLN A CA 1
ATOM 862 C C . GLN A 1 114 ? -21.658 3.567 16.514 1.00 85.00 114 GLN A C 1
ATOM 864 O O . GLN A 1 114 ? -20.804 4.220 17.111 1.00 85.00 114 GLN A O 1
ATOM 869 N N . VAL A 1 115 ? -21.332 2.491 15.803 1.00 82.50 115 VAL A N 1
ATOM 870 C CA . VAL A 1 115 ? -19.946 2.093 15.517 1.00 82.50 115 VAL A CA 1
ATOM 871 C C . VAL A 1 115 ? -19.818 1.840 14.025 1.00 82.50 115 VAL A C 1
ATOM 873 O O . VAL A 1 115 ? -20.713 1.239 13.431 1.00 82.50 115 VAL A O 1
ATOM 876 N N . LEU A 1 116 ? -18.715 2.280 13.419 1.00 81.25 116 LEU A N 1
ATOM 877 C CA . LEU A 1 116 ? -18.449 2.034 12.002 1.00 81.25 116 LEU A CA 1
ATOM 878 C C . LEU A 1 116 ? -18.287 0.531 11.750 1.00 81.25 116 LEU A C 1
ATOM 880 O O . LEU A 1 116 ? -18.771 -0.009 10.755 1.00 81.25 116 LEU A O 1
ATOM 884 N N . PHE A 1 117 ? -17.598 -0.148 12.673 1.00 81.19 117 PHE A N 1
ATOM 885 C CA . PHE A 1 117 ? -17.341 -1.575 12.582 1.00 81.19 117 PHE A CA 1
ATOM 886 C C . PHE A 1 117 ? -17.143 -2.224 13.957 1.00 81.19 117 PHE A C 1
ATOM 888 O O . PHE A 1 117 ? -16.234 -1.873 14.712 1.00 81.19 117 PHE A O 1
ATOM 895 N N . ALA A 1 118 ? -17.971 -3.220 14.276 1.00 79.19 118 ALA A N 1
ATOM 896 C CA . ALA A 1 118 ? -17.827 -4.015 15.490 1.00 79.19 118 ALA A CA 1
ATOM 897 C C . ALA A 1 118 ? -16.914 -5.223 15.225 1.00 79.19 118 ALA A C 1
ATOM 899 O O . ALA A 1 118 ? -17.316 -6.190 14.584 1.00 79.19 118 ALA A O 1
ATOM 900 N N . SER A 1 119 ? -15.682 -5.195 15.740 1.00 77.25 119 SER A N 1
ATOM 901 C CA . SER A 1 119 ? -14.755 -6.328 15.634 1.00 77.25 119 SER A CA 1
ATOM 902 C C . SER A 1 119 ? -13.885 -6.512 16.869 1.00 77.25 119 SER A C 1
ATOM 904 O O . SER A 1 119 ? -13.528 -5.559 17.568 1.00 77.25 119 SER A O 1
ATOM 906 N N . ARG A 1 120 ? -13.481 -7.768 17.106 1.00 66.19 120 ARG A N 1
ATOM 907 C CA . ARG A 1 120 ? -12.467 -8.127 18.109 1.00 66.19 120 ARG A CA 1
ATOM 908 C C . ARG A 1 120 ? -11.130 -7.428 17.833 1.00 66.19 120 ARG A C 1
ATOM 910 O O . ARG A 1 120 ? -10.469 -7.026 18.784 1.00 66.19 120 ARG A O 1
ATOM 917 N N . PHE A 1 121 ? -10.816 -7.190 16.558 1.00 65.31 121 PHE A N 1
ATOM 918 C CA . PHE A 1 121 ? -9.607 -6.507 16.081 1.00 65.31 121 PHE A CA 1
ATOM 919 C C . PHE A 1 121 ? -9.818 -5.002 15.806 1.00 65.31 121 PHE A C 1
ATOM 921 O O . PHE A 1 121 ? -8.962 -4.344 15.224 1.00 65.31 121 PHE A O 1
ATOM 928 N N . ARG A 1 122 ? -10.955 -4.435 16.237 1.00 75.12 122 ARG A N 1
ATOM 929 C CA . ARG A 1 122 ? -11.266 -2.992 16.209 1.00 75.12 122 ARG A CA 1
ATOM 930 C C . ARG A 1 122 ? -11.081 -2.310 14.849 1.00 75.12 122 ARG A C 1
ATOM 932 O O . ARG A 1 122 ? -11.775 -2.669 13.907 1.00 75.12 122 ARG A O 1
ATOM 939 N N . LEU A 1 123 ? -10.196 -1.309 14.780 1.00 87.94 123 LEU A N 1
ATOM 940 C CA . LEU A 1 123 ? -9.893 -0.505 13.598 1.00 87.94 123 LEU A CA 1
ATOM 941 C C . LEU A 1 123 ? -8.897 -1.195 12.659 1.00 87.94 123 LEU A C 1
ATOM 943 O O . LEU A 1 123 ? -8.680 -0.700 11.559 1.00 87.94 123 LEU A O 1
ATOM 947 N N . LEU A 1 124 ? -8.312 -2.335 13.046 1.00 90.19 124 LEU A N 1
ATOM 948 C CA . LEU A 1 124 ? -7.379 -3.064 12.187 1.00 90.19 124 LEU A CA 1
ATOM 949 C C . LEU A 1 124 ? -8.046 -3.508 10.866 1.00 90.19 124 LEU A C 1
ATOM 951 O O . LEU A 1 124 ? -7.487 -3.201 9.816 1.00 90.19 124 LEU A O 1
ATOM 955 N N . PRO A 1 125 ? -9.251 -4.127 10.852 1.00 91.62 125 PRO A N 1
ATOM 956 C CA . PRO A 1 125 ? -9.958 -4.455 9.609 1.00 91.62 125 PRO A CA 1
ATOM 957 C C . PRO A 1 125 ? -10.376 -3.216 8.813 1.00 91.62 125 PRO A C 1
ATOM 959 O O . PRO A 1 125 ? -10.397 -3.251 7.588 1.00 91.62 125 PRO A O 1
ATOM 962 N N . VAL A 1 126 ? -10.673 -2.114 9.506 1.00 93.06 126 VAL A N 1
ATOM 963 C CA . VAL A 1 126 ? -11.030 -0.829 8.893 1.00 93.06 126 VAL A CA 1
ATOM 964 C C . VAL A 1 126 ? -9.825 -0.261 8.130 1.00 93.06 126 VAL A C 1
ATOM 966 O O . VAL A 1 126 ? -9.931 0.059 6.950 1.00 93.06 126 VAL A O 1
ATOM 969 N N . GLY A 1 127 ? -8.649 -0.233 8.762 1.00 94.75 127 GLY A N 1
ATOM 970 C CA . GLY A 1 127 ? -7.398 0.160 8.117 1.00 94.75 127 GLY A CA 1
ATOM 971 C C . GLY A 1 127 ? -6.959 -0.804 7.013 1.00 94.75 127 GLY A C 1
ATOM 972 O O . GLY A 1 127 ? -6.486 -0.360 5.969 1.00 94.75 127 GLY A O 1
ATOM 973 N N . ALA A 1 128 ? -7.162 -2.112 7.195 1.00 95.19 128 ALA A N 1
ATOM 974 C CA . ALA A 1 128 ? -6.894 -3.113 6.164 1.00 95.19 128 ALA A CA 1
ATOM 975 C C . ALA A 1 128 ? -7.778 -2.901 4.922 1.00 95.19 128 ALA A C 1
ATOM 977 O O . ALA A 1 128 ? -7.270 -2.956 3.806 1.00 95.19 128 ALA A O 1
ATOM 978 N N . ALA A 1 129 ? -9.067 -2.586 5.102 1.00 95.38 129 ALA A N 1
ATOM 979 C CA . ALA A 1 129 ? -9.978 -2.250 4.006 1.00 95.38 129 ALA A CA 1
ATOM 980 C C . ALA A 1 129 ? -9.544 -0.970 3.272 1.00 95.38 129 ALA A C 1
ATOM 982 O O . ALA A 1 129 ? -9.527 -0.937 2.041 1.00 95.38 129 ALA A O 1
ATOM 983 N N . CYS A 1 130 ? -9.102 0.056 4.010 1.00 96.31 130 CYS A N 1
ATOM 984 C CA . CYS A 1 130 ? -8.501 1.245 3.405 1.00 96.31 130 CYS A CA 1
ATOM 985 C C . CYS A 1 130 ? -7.292 0.881 2.530 1.00 96.31 130 CYS A C 1
ATOM 987 O O . CYS A 1 130 ? -7.222 1.285 1.368 1.00 96.31 130 CYS A O 1
ATOM 989 N N . GLY A 1 131 ? -6.365 0.085 3.069 1.00 96.75 131 GLY A N 1
ATOM 990 C CA . GLY A 1 131 ? -5.167 -0.349 2.350 1.00 96.75 131 GLY A CA 1
ATOM 991 C C . GLY A 1 131 ? -5.465 -1.226 1.145 1.00 96.75 131 GLY A C 1
ATOM 992 O O . GLY A 1 131 ? -4.790 -1.101 0.130 1.00 96.75 131 GLY A O 1
ATOM 993 N N . PHE A 1 132 ? -6.510 -2.046 1.224 1.00 96.44 132 PHE A N 1
ATOM 994 C CA . PHE A 1 132 ? -7.002 -2.848 0.113 1.00 96.44 132 PHE A CA 1
ATOM 995 C C . PHE A 1 132 ? -7.455 -1.975 -1.064 1.00 96.44 132 PHE A C 1
ATOM 997 O O . PHE A 1 132 ? -7.042 -2.218 -2.194 1.00 96.44 132 PHE A O 1
ATOM 1004 N N . GLY A 1 133 ? -8.239 -0.921 -0.813 1.00 96.12 133 GLY A N 1
ATOM 1005 C CA . GLY A 1 133 ? -8.654 0.005 -1.872 1.00 96.12 133 GLY A CA 1
ATOM 1006 C C . GLY A 1 133 ? -7.484 0.752 -2.519 1.00 96.12 133 GLY A C 1
ATOM 1007 O O . GLY A 1 133 ? -7.422 0.878 -3.745 1.00 96.12 133 GLY A O 1
ATOM 1008 N N . MET A 1 134 ? -6.505 1.182 -1.711 1.00 96.06 134 MET A N 1
ATOM 1009 C CA . MET A 1 134 ? -5.268 1.786 -2.226 1.00 96.06 134 MET A CA 1
ATOM 1010 C C . MET A 1 134 ? -4.470 0.786 -3.079 1.00 96.06 134 MET A C 1
ATOM 1012 O O . MET A 1 134 ? -4.056 1.117 -4.187 1.00 96.06 134 MET A O 1
ATOM 1016 N N . ALA A 1 135 ? -4.290 -0.443 -2.584 1.00 95.88 135 ALA A N 1
ATOM 1017 C CA . ALA A 1 135 ? -3.600 -1.521 -3.288 1.00 95.88 135 ALA A CA 1
ATOM 1018 C C . ALA A 1 135 ? -4.259 -1.839 -4.633 1.00 95.88 135 ALA A C 1
ATOM 1020 O O . ALA A 1 135 ? -3.572 -1.926 -5.648 1.00 95.88 135 ALA A O 1
ATOM 1021 N N . ALA A 1 136 ? -5.588 -1.968 -4.651 1.00 95.19 136 ALA A N 1
ATOM 1022 C CA . ALA A 1 136 ? -6.348 -2.258 -5.858 1.00 95.19 136 ALA A CA 1
ATOM 1023 C C . ALA A 1 136 ? -6.155 -1.170 -6.920 1.00 95.19 136 ALA A C 1
ATOM 1025 O O . ALA A 1 136 ? -5.884 -1.484 -8.075 1.00 95.19 136 ALA A O 1
ATOM 1026 N N . THR A 1 137 ? -6.220 0.102 -6.525 1.00 95.31 137 THR A N 1
ATOM 1027 C CA . THR A 1 137 ? -6.046 1.229 -7.454 1.00 95.31 137 THR A CA 1
ATOM 1028 C C . THR A 1 137 ? -4.636 1.274 -8.036 1.00 95.31 137 THR A C 1
ATOM 1030 O O . THR A 1 137 ? -4.471 1.430 -9.243 1.00 95.31 137 THR A O 1
ATOM 1033 N N . LEU A 1 138 ? -3.611 1.084 -7.201 1.00 93.25 138 LEU A N 1
ATOM 1034 C CA . LEU A 1 138 ? -2.216 1.088 -7.650 1.00 93.25 138 LEU A CA 1
ATOM 1035 C C . LEU A 1 138 ? -1.897 -0.113 -8.539 1.00 93.25 138 LEU A C 1
ATOM 1037 O O . LEU A 1 138 ? -1.253 0.051 -9.570 1.00 93.25 138 LEU A O 1
ATOM 1041 N N . SER A 1 139 ? -2.401 -1.295 -8.182 1.00 92.69 139 SER A N 1
ATOM 1042 C CA . SER A 1 139 ? -2.269 -2.503 -8.996 1.00 92.69 139 SER A CA 1
ATOM 1043 C C . SER A 1 139 ? -2.967 -2.341 -10.351 1.00 92.69 139 SER A C 1
ATOM 1045 O O . SER A 1 139 ? -2.403 -2.687 -11.385 1.00 92.69 139 SER A O 1
ATOM 1047 N N . LEU A 1 140 ? -4.163 -1.744 -10.392 1.00 90.94 140 LEU A N 1
ATOM 1048 C CA . LEU A 1 140 ? -4.853 -1.444 -11.651 1.00 90.94 140 LEU A CA 1
ATOM 1049 C C . LEU A 1 140 ? -4.082 -0.441 -12.513 1.00 90.94 140 LEU A C 1
ATOM 1051 O O . LEU A 1 140 ? -3.962 -0.651 -13.713 1.00 90.94 140 LEU A O 1
ATOM 1055 N N . LEU A 1 141 ? -3.529 0.618 -11.926 1.00 88.81 141 LEU A N 1
ATOM 1056 C CA . LEU A 1 141 ? -2.812 1.629 -12.701 1.00 88.81 141 LEU A CA 1
ATOM 1057 C C . LEU A 1 141 ? -1.469 1.130 -13.221 1.00 88.81 141 LEU A C 1
ATOM 1059 O O . LEU A 1 141 ? -1.119 1.420 -14.357 1.00 88.81 141 LEU A O 1
ATOM 1063 N N . GLN A 1 142 ? -0.718 0.382 -12.418 1.00 86.50 142 GLN A N 1
ATOM 1064 C CA . GLN A 1 142 ? 0.633 -0.020 -12.797 1.00 86.50 142 GLN A CA 1
ATOM 1065 C C . GLN A 1 142 ? 0.648 -1.352 -13.551 1.00 86.50 142 GLN A C 1
ATOM 1067 O O . GLN A 1 142 ? 1.193 -1.428 -14.652 1.00 86.50 142 GLN A O 1
ATOM 1072 N N . PHE A 1 143 ? -0.001 -2.393 -13.020 1.00 86.69 143 PHE A N 1
ATOM 1073 C CA . PHE A 1 143 ? -0.092 -3.673 -13.722 1.00 86.69 143 PHE A CA 1
ATOM 1074 C C . PHE A 1 143 ? -1.086 -3.609 -14.885 1.00 86.69 143 PHE A C 1
ATOM 1076 O O . PHE A 1 143 ? -0.816 -4.169 -15.941 1.00 86.69 143 PHE A O 1
ATOM 1083 N N . GLY A 1 144 ? -2.195 -2.875 -14.753 1.00 83.50 144 GLY A N 1
ATOM 1084 C CA . GLY A 1 144 ? -3.146 -2.706 -15.856 1.00 83.50 144 GLY A CA 1
ATOM 1085 C C . GLY A 1 144 ? -2.553 -1.941 -17.040 1.00 83.50 144 GLY A C 1
ATOM 1086 O O . GLY A 1 144 ? -2.760 -2.359 -18.176 1.00 83.50 144 GLY A O 1
ATOM 1087 N N . ALA A 1 145 ? -1.738 -0.904 -16.804 1.00 81.31 145 ALA A N 1
ATOM 1088 C CA . ALA A 1 145 ? -1.005 -0.231 -17.881 1.00 81.31 145 ALA A CA 1
ATOM 1089 C C . ALA A 1 145 ? -0.019 -1.176 -18.587 1.00 81.31 145 ALA A C 1
ATOM 1091 O O . ALA A 1 145 ? 0.113 -1.122 -19.808 1.00 81.31 145 ALA A O 1
ATOM 1092 N N . LEU A 1 146 ? 0.629 -2.082 -17.845 1.00 82.50 146 LEU A N 1
ATOM 1093 C CA . LEU A 1 146 ? 1.467 -3.125 -18.437 1.00 82.50 146 LEU A CA 1
ATOM 1094 C C . LEU A 1 146 ? 0.645 -4.086 -19.307 1.00 82.50 146 LEU A C 1
ATOM 1096 O O . LEU A 1 146 ? 1.052 -4.386 -20.426 1.00 82.50 146 LEU A O 1
ATOM 1100 N N . LEU A 1 147 ? -0.509 -4.555 -18.823 1.00 80.69 147 LEU A N 1
ATOM 1101 C CA . LEU A 1 147 ? -1.392 -5.428 -19.604 1.00 80.69 147 LEU A CA 1
ATOM 1102 C C . LEU A 1 147 ? -1.878 -4.731 -20.878 1.00 80.69 147 LEU A C 1
ATOM 1104 O O . LEU A 1 147 ? -1.836 -5.333 -21.947 1.00 80.69 147 LEU A O 1
ATOM 1108 N N . GLN A 1 148 ? -2.259 -3.456 -20.778 1.00 80.31 148 GLN A N 1
ATOM 1109 C CA . GLN A 1 148 ? -2.670 -2.650 -21.923 1.00 80.31 148 GLN A CA 1
ATOM 1110 C C . GLN A 1 148 ? -1.525 -2.461 -22.925 1.00 80.31 148 GLN A C 1
ATOM 1112 O O . GLN A 1 148 ? -1.751 -2.538 -24.128 1.00 80.31 148 GLN A O 1
ATOM 1117 N N . ALA A 1 149 ? -0.293 -2.247 -22.454 1.00 72.44 149 ALA A N 1
ATOM 1118 C CA . ALA A 1 149 ? 0.875 -2.158 -23.326 1.00 72.44 149 ALA A CA 1
ATOM 1119 C C . ALA A 1 149 ? 1.139 -3.483 -24.059 1.00 72.44 149 ALA A C 1
ATOM 1121 O O . ALA A 1 149 ? 1.433 -3.475 -25.250 1.00 72.44 149 ALA A O 1
ATOM 1122 N N . ILE A 1 150 ? 0.989 -4.622 -23.375 1.00 71.44 150 ILE A N 1
ATOM 1123 C CA . ILE A 1 150 ? 1.127 -5.953 -23.984 1.00 71.44 150 ILE A CA 1
ATOM 1124 C C . ILE A 1 150 ? 0.034 -6.189 -25.033 1.00 71.44 150 ILE A C 1
ATOM 1126 O O . ILE A 1 150 ? 0.333 -6.684 -26.115 1.00 71.44 150 ILE A O 1
ATOM 1130 N N . GLU A 1 151 ? -1.212 -5.814 -24.737 1.00 71.06 151 GLU A N 1
ATOM 1131 C CA . GLU A 1 151 ? -2.337 -5.944 -25.668 1.00 71.06 151 GLU A CA 1
ATOM 1132 C C . GLU A 1 151 ? -2.174 -5.040 -26.898 1.00 71.06 151 GLU A C 1
ATOM 1134 O O . GLU A 1 151 ? -2.366 -5.498 -28.020 1.00 71.06 151 GLU A O 1
ATOM 1139 N N . ALA A 1 152 ? -1.737 -3.790 -26.712 1.00 66.50 152 ALA A N 1
ATOM 1140 C CA . ALA A 1 152 ? -1.477 -2.851 -27.806 1.00 66.50 152 ALA A CA 1
ATOM 1141 C C . ALA A 1 152 ? -0.334 -3.304 -28.733 1.00 66.50 152 ALA A C 1
ATOM 1143 O O . ALA A 1 152 ? -0.319 -2.954 -29.911 1.00 66.50 152 ALA A O 1
ATOM 1144 N N . LEU A 1 153 ? 0.613 -4.095 -28.222 1.00 62.19 153 LEU A N 1
ATOM 1145 C CA . LEU A 1 153 ? 1.663 -4.736 -29.021 1.00 62.19 153 LEU A CA 1
ATOM 1146 C C . LEU A 1 153 ? 1.169 -5.995 -29.764 1.00 62.19 153 LEU A C 1
ATOM 1148 O O . LEU A 1 153 ? 1.890 -6.517 -30.613 1.00 62.19 153 LEU A O 1
ATOM 1152 N N . GLY A 1 154 ? -0.033 -6.487 -29.450 1.00 57.06 154 GLY A N 1
ATOM 1153 C CA . GLY A 1 154 ? -0.648 -7.707 -29.981 1.00 57.06 154 GLY A CA 1
ATOM 1154 C C . GLY A 1 154 ? -1.641 -7.477 -31.125 1.00 57.06 154 GLY A C 1
ATOM 1155 O O . GLY A 1 154 ? -2.681 -8.136 -31.165 1.00 57.06 154 GLY A O 1
ATOM 1156 N N . ASP A 1 155 ? -1.340 -6.549 -32.038 1.00 51.16 155 ASP A N 1
ATOM 1157 C CA . ASP A 1 155 ? -2.127 -6.273 -33.250 1.00 51.16 155 ASP A CA 1
ATOM 1158 C C . ASP A 1 155 ? -2.386 -7.586 -34.044 1.00 51.16 155 ASP A C 1
ATOM 1160 O O . ASP A 1 155 ? -1.480 -8.414 -34.183 1.00 51.16 155 ASP A O 1
ATOM 1164 N N . PRO A 1 156 ? -3.595 -7.837 -34.589 1.00 47.44 156 PRO A N 1
ATOM 1165 C CA . PRO A 1 156 ? -4.114 -9.179 -34.899 1.00 47.44 156 PRO A CA 1
ATOM 1166 C C . PRO A 1 156 ? -3.454 -9.911 -36.086 1.00 47.44 156 PRO A C 1
ATOM 1168 O O . PRO A 1 156 ? -3.878 -11.010 -36.444 1.00 47.44 156 PRO A O 1
ATOM 1171 N N . GLY A 1 157 ? -2.406 -9.340 -36.686 1.00 48.38 157 GLY A N 1
ATOM 1172 C CA . GLY A 1 157 ? -1.522 -10.013 -37.647 1.00 48.38 157 GLY A CA 1
ATOM 1173 C C . GLY A 1 157 ? -0.240 -10.594 -37.034 1.00 48.38 157 GLY A C 1
ATOM 1174 O O . GLY A 1 157 ? 0.452 -11.365 -37.696 1.00 48.38 157 GLY A O 1
ATOM 1175 N N . VAL A 1 158 ? 0.088 -10.251 -35.784 1.00 47.47 158 VAL A N 1
ATOM 1176 C CA . VAL A 1 158 ? 1.318 -10.661 -35.098 1.00 47.47 158 VAL A CA 1
ATOM 1177 C C . VAL A 1 158 ? 0.926 -11.223 -33.738 1.00 47.47 158 VAL A C 1
ATOM 1179 O O . VAL A 1 158 ? 0.449 -10.523 -32.855 1.00 47.47 158 VAL A O 1
ATOM 1182 N N . SER A 1 159 ? 1.064 -12.539 -33.605 1.00 42.78 159 SER A N 1
ATOM 1183 C CA . SER A 1 159 ? 0.596 -13.342 -32.477 1.00 42.78 159 SER A CA 1
ATOM 1184 C C . SER A 1 159 ? 0.849 -12.697 -31.109 1.00 42.78 159 SER A C 1
ATOM 1186 O O . SER A 1 159 ? 2.000 -12.622 -30.695 1.00 42.78 159 SER A O 1
ATOM 1188 N N . VAL A 1 160 ? -0.253 -12.312 -30.450 1.00 45.47 160 VAL A N 1
ATOM 1189 C CA . VAL A 1 160 ? -0.618 -12.085 -29.028 1.00 45.47 160 VAL A CA 1
ATOM 1190 C C . VAL A 1 160 ? 0.468 -11.851 -27.975 1.00 45.47 160 VAL A C 1
ATOM 1192 O O . VAL A 1 160 ? 0.186 -11.138 -27.028 1.00 45.47 160 VAL A O 1
ATOM 1195 N N . VAL A 1 161 ? 1.681 -12.370 -28.094 1.00 48.94 161 VAL A N 1
ATOM 1196 C CA . VAL A 1 161 ? 2.850 -11.913 -27.353 1.00 48.94 161 VAL A CA 1
ATOM 1197 C C . VAL A 1 161 ? 4.088 -12.240 -28.189 1.00 48.94 161 VAL A C 1
ATOM 1199 O O . VAL A 1 161 ? 4.393 -13.409 -28.418 1.00 48.94 161 VAL A O 1
ATOM 1202 N N . ASN A 1 162 ? 4.827 -11.217 -28.616 1.00 48.78 162 ASN A N 1
ATOM 1203 C CA . ASN A 1 162 ? 6.174 -11.410 -29.144 1.00 48.78 162 ASN A CA 1
ATOM 1204 C C . ASN A 1 162 ? 7.043 -12.063 -28.052 1.00 48.78 162 ASN A C 1
ATOM 1206 O O . ASN A 1 162 ? 7.039 -11.592 -26.914 1.00 48.78 162 ASN A O 1
ATOM 1210 N N . ASP A 1 163 ? 7.808 -13.108 -28.380 1.00 52.28 163 ASP A N 1
ATOM 1211 C CA . ASP A 1 163 ? 8.719 -13.783 -27.443 1.00 52.28 163 ASP A CA 1
ATOM 1212 C C . ASP A 1 163 ? 9.625 -12.787 -26.691 1.00 52.28 163 ASP A C 1
ATOM 1214 O O . ASP A 1 163 ? 10.027 -13.046 -25.559 1.00 52.28 163 ASP A O 1
ATOM 1218 N N . GLN A 1 164 ? 9.886 -11.611 -27.270 1.00 46.56 164 GLN A N 1
ATOM 1219 C CA . GLN A 1 164 ? 10.659 -10.538 -26.642 1.00 46.56 164 GLN A CA 1
ATOM 1220 C C . GLN A 1 164 ? 9.900 -9.676 -25.614 1.00 46.56 164 GLN A C 1
ATOM 1222 O O . GLN A 1 164 ? 10.531 -9.134 -24.718 1.00 46.56 164 GLN A O 1
ATOM 1227 N N . ALA A 1 165 ? 8.569 -9.559 -25.680 1.00 47.19 165 ALA A N 1
ATOM 1228 C CA . ALA A 1 165 ? 7.790 -8.754 -24.725 1.00 47.19 165 ALA A CA 1
ATOM 1229 C C . ALA A 1 165 ? 7.526 -9.488 -23.392 1.00 47.19 165 ALA A C 1
ATOM 1231 O O . ALA A 1 165 ? 7.205 -8.869 -22.378 1.00 47.19 165 ALA A O 1
ATOM 1232 N N . VAL A 1 166 ? 7.656 -10.819 -23.383 1.00 50.84 166 VAL A N 1
ATOM 1233 C CA . VAL A 1 166 ? 7.454 -11.672 -22.197 1.00 50.84 166 VAL A CA 1
ATOM 1234 C C . VAL A 1 166 ? 8.758 -12.148 -21.574 1.00 50.84 166 VAL A C 1
ATOM 1236 O O . VAL A 1 166 ? 8.782 -12.471 -20.383 1.00 50.84 166 VAL A O 1
ATOM 1239 N N . LEU A 1 167 ? 9.850 -12.151 -22.331 1.00 49.41 167 LEU A N 1
ATOM 1240 C CA . LEU A 1 167 ? 11.152 -12.541 -21.825 1.00 49.41 167 LEU A CA 1
ATOM 1241 C C . LEU A 1 167 ? 11.921 -11.292 -21.403 1.00 49.41 167 LEU A C 1
ATOM 1243 O O . LEU A 1 167 ? 12.287 -10.463 -22.228 1.00 49.41 167 LEU A O 1
ATOM 1247 N N . TRP A 1 168 ? 12.212 -11.205 -20.103 1.00 52.84 168 TRP A N 1
ATOM 1248 C CA . TRP A 1 168 ? 13.398 -10.488 -19.643 1.00 52.84 168 TRP A CA 1
ATO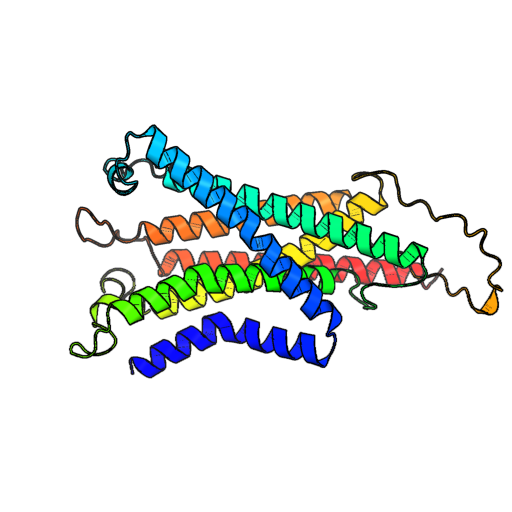M 1249 C C . TRP A 1 168 ? 14.564 -10.935 -20.528 1.00 52.84 168 TRP A C 1
ATOM 1251 O O . TRP A 1 168 ? 14.655 -12.130 -20.835 1.00 52.84 168 TRP A O 1
ATOM 1261 N N . GLU A 1 169 ? 15.426 -10.021 -20.968 1.00 47.84 169 GLU A N 1
ATOM 1262 C CA . GLU A 1 169 ? 16.573 -10.399 -21.789 1.00 47.84 169 GLU A CA 1
ATOM 1263 C C . GLU A 1 169 ? 17.314 -11.565 -21.101 1.00 47.84 169 GLU A C 1
ATOM 1265 O O . GLU A 1 169 ? 17.647 -11.490 -19.912 1.00 47.84 169 GLU A O 1
ATOM 1270 N N . ARG A 1 170 ? 17.440 -12.704 -21.806 1.00 48.97 170 ARG A N 1
ATOM 1271 C CA . ARG A 1 170 ? 17.647 -14.047 -21.214 1.00 48.97 170 ARG A CA 1
ATOM 1272 C C . ARG A 1 170 ? 18.894 -14.174 -20.324 1.00 48.97 170 ARG A C 1
ATOM 1274 O O . ARG A 1 170 ? 19.017 -15.170 -19.619 1.00 48.97 170 ARG A O 1
ATOM 1281 N N . GLY A 1 171 ? 19.806 -13.204 -20.352 1.00 52.66 171 GLY A N 1
ATOM 1282 C CA . GLY A 1 171 ? 21.061 -13.218 -19.602 1.00 52.66 171 GLY A CA 1
ATOM 1283 C C . GLY A 1 171 ? 20.919 -13.007 -18.090 1.00 52.66 171 GLY A C 1
ATOM 1284 O O . GLY A 1 171 ? 21.669 -13.617 -17.333 1.00 52.66 171 GLY A O 1
ATOM 1285 N N . THR A 1 172 ? 19.955 -12.203 -17.628 1.00 53.84 172 THR A N 1
ATOM 1286 C CA . THR A 1 172 ? 19.951 -11.728 -16.221 1.00 53.84 172 THR A CA 1
ATOM 1287 C C . THR A 1 172 ? 18.887 -12.400 -15.356 1.00 53.84 172 THR A C 1
ATOM 1289 O O . THR A 1 172 ? 19.077 -12.582 -14.154 1.00 53.84 172 THR A O 1
ATOM 1292 N N . CYS A 1 173 ? 17.784 -12.832 -15.973 1.00 59.75 173 CYS A N 1
ATOM 1293 C CA . CYS A 1 173 ? 16.679 -13.543 -15.326 1.00 59.75 173 CYS A CA 1
ATOM 1294 C C . CYS A 1 173 ? 16.187 -14.704 -16.204 1.00 59.75 173 CYS A C 1
ATOM 1296 O O . CYS A 1 173 ? 15.046 -14.686 -16.667 1.00 59.75 173 CYS A O 1
ATOM 1298 N N . PRO A 1 174 ? 17.023 -15.733 -16.447 1.00 54.47 174 PRO A N 1
ATOM 1299 C CA . PRO A 1 174 ? 16.774 -16.751 -17.473 1.00 54.47 174 PRO A CA 1
ATOM 1300 C C . PRO A 1 174 ? 15.507 -17.597 -17.264 1.00 54.47 174 PRO A C 1
ATOM 1302 O O . PRO A 1 174 ? 15.118 -18.327 -18.172 1.00 54.47 174 PRO A O 1
ATOM 1305 N N . GLN A 1 175 ? 14.868 -17.539 -16.088 1.00 66.19 175 GLN A N 1
ATOM 1306 C CA . GLN A 1 175 ? 13.787 -18.459 -15.710 1.00 66.19 175 GLN A CA 1
ATOM 1307 C C . GLN A 1 175 ? 12.439 -17.799 -15.389 1.00 66.19 175 GLN A C 1
ATOM 1309 O O . GLN A 1 175 ? 11.458 -18.523 -15.232 1.00 66.19 175 GLN A O 1
ATOM 1314 N N . LEU A 1 176 ? 12.352 -16.464 -15.294 1.00 71.00 176 LEU A N 1
ATOM 1315 C CA . LEU A 1 176 ? 11.114 -15.790 -14.882 1.00 71.00 176 LEU A CA 1
ATOM 1316 C C . LEU A 1 176 ? 10.653 -14.763 -15.928 1.00 71.00 176 LEU A C 1
ATOM 1318 O O . LEU A 1 176 ? 11.330 -13.756 -16.132 1.00 71.00 176 LEU A O 1
ATOM 1322 N N . PRO A 1 177 ? 9.495 -14.978 -16.573 1.00 76.31 177 PRO A N 1
ATOM 1323 C CA . PRO A 1 177 ? 8.936 -14.014 -17.516 1.00 76.31 177 PRO A CA 1
ATOM 1324 C C . PRO A 1 177 ? 8.622 -12.660 -16.870 1.00 76.31 177 PRO A C 1
ATOM 1326 O O . PRO A 1 177 ? 8.160 -12.615 -15.728 1.00 76.31 177 PRO A O 1
ATOM 1329 N N . PHE A 1 178 ? 8.818 -11.561 -17.608 1.00 77.38 178 PHE A N 1
ATOM 1330 C CA . PHE A 1 178 ? 8.657 -10.188 -17.100 1.00 77.38 178 PHE A CA 1
ATOM 1331 C C . PHE A 1 178 ? 7.271 -9.956 -16.492 1.00 77.38 178 PHE A C 1
ATOM 1333 O O . PHE A 1 178 ? 7.141 -9.446 -15.383 1.00 77.38 178 PHE A O 1
ATOM 1340 N N . VAL A 1 179 ? 6.227 -10.405 -17.188 1.00 81.06 179 VAL A N 1
ATOM 1341 C CA . VAL A 1 179 ? 4.831 -10.267 -16.746 1.00 81.06 179 VAL A CA 1
ATOM 1342 C C . VAL A 1 179 ? 4.584 -11.009 -15.432 1.00 81.06 179 VAL A C 1
ATOM 1344 O O . VAL A 1 179 ? 3.898 -10.496 -14.552 1.00 81.06 179 VAL A O 1
ATOM 1347 N N . PHE A 1 180 ? 5.191 -12.187 -15.272 1.00 84.69 180 PHE A N 1
ATOM 1348 C CA . PHE A 1 180 ? 5.077 -12.987 -14.055 1.00 84.69 180 PHE A CA 1
ATOM 1349 C C . PHE A 1 180 ? 5.836 -12.342 -12.889 1.00 84.69 180 PHE A C 1
ATOM 1351 O O . PHE A 1 180 ? 5.320 -12.261 -11.775 1.00 84.69 180 PHE A O 1
ATOM 1358 N N . PHE A 1 181 ? 7.043 -11.833 -13.152 1.00 85.94 181 PHE A N 1
ATOM 1359 C CA . PHE A 1 181 ? 7.802 -11.033 -12.192 1.00 85.94 181 PHE A CA 1
ATOM 1360 C C . PHE A 1 181 ? 6.974 -9.834 -11.703 1.00 85.94 181 PHE A C 1
ATOM 1362 O O . PHE A 1 181 ? 6.820 -9.641 -10.497 1.00 85.94 181 PHE A O 1
ATOM 1369 N N . GLN A 1 182 ? 6.409 -9.058 -12.633 1.00 87.19 182 GLN A N 1
ATOM 1370 C CA . GLN A 1 182 ? 5.628 -7.867 -12.307 1.00 87.19 182 GLN A CA 1
ATOM 1371 C C . GLN A 1 182 ? 4.380 -8.243 -11.510 1.00 87.19 182 GLN A C 1
ATOM 1373 O O . GLN A 1 182 ? 4.112 -7.640 -10.476 1.00 87.19 182 GLN A O 1
ATOM 1378 N N . ALA A 1 183 ? 3.665 -9.294 -11.916 1.00 90.50 183 ALA A N 1
ATOM 1379 C CA . ALA A 1 183 ? 2.516 -9.800 -11.174 1.00 90.50 183 ALA A CA 1
ATOM 1380 C C . ALA A 1 183 ? 2.865 -10.188 -9.727 1.00 90.50 183 ALA A C 1
ATOM 1382 O O . ALA A 1 183 ? 2.125 -9.853 -8.800 1.00 90.50 183 ALA A O 1
ATOM 1383 N N . LEU A 1 184 ? 4.003 -10.860 -9.513 1.00 91.06 184 LEU A N 1
ATOM 1384 C CA . LEU A 1 184 ? 4.476 -11.216 -8.175 1.00 91.06 184 LEU A CA 1
ATOM 1385 C C . LEU A 1 184 ? 4.827 -9.971 -7.349 1.00 91.06 184 LEU A C 1
ATOM 1387 O O . LEU A 1 184 ? 4.429 -9.875 -6.189 1.00 91.06 184 LEU A O 1
ATOM 1391 N N . SER A 1 185 ? 5.517 -9.007 -7.959 1.00 91.69 185 SER A N 1
ATOM 1392 C CA . SER A 1 185 ? 5.860 -7.730 -7.329 1.00 91.69 185 SER A CA 1
ATOM 1393 C C . SER A 1 185 ? 4.607 -6.969 -6.876 1.00 91.69 185 SER A C 1
ATOM 1395 O O . SER A 1 185 ? 4.513 -6.541 -5.722 1.00 91.69 185 SER A O 1
ATOM 1397 N N . TRP A 1 186 ? 3.581 -6.902 -7.733 1.00 92.44 186 TRP A N 1
ATOM 1398 C CA . TRP A 1 186 ? 2.290 -6.283 -7.419 1.00 92.44 186 TRP A CA 1
ATOM 1399 C C . TRP A 1 186 ? 1.513 -7.010 -6.333 1.00 92.44 186 TRP A C 1
ATOM 1401 O O . TRP A 1 186 ? 0.882 -6.366 -5.490 1.00 92.44 186 TRP A O 1
ATOM 1411 N N . CYS A 1 187 ? 1.582 -8.338 -6.313 1.00 93.88 187 CYS A N 1
ATOM 1412 C CA . CYS A 1 187 ? 1.007 -9.140 -5.242 1.00 93.88 187 CYS A CA 1
ATOM 1413 C C . CYS A 1 187 ? 1.650 -8.784 -3.891 1.00 93.88 187 CYS A C 1
ATOM 1415 O O . CYS A 1 187 ? 0.939 -8.446 -2.940 1.00 93.88 187 CYS A O 1
ATOM 1417 N N . PHE A 1 188 ? 2.986 -8.752 -3.820 1.00 94.81 188 PHE A N 1
ATOM 1418 C CA . PHE A 1 188 ? 3.712 -8.374 -2.604 1.00 94.81 188 PHE A CA 1
ATOM 1419 C C . PHE A 1 188 ? 3.369 -6.954 -2.149 1.00 94.81 188 PHE A C 1
ATOM 1421 O O . PHE A 1 188 ? 3.013 -6.746 -0.988 1.00 94.81 188 PHE A O 1
ATOM 1428 N N . MET A 1 189 ? 3.390 -5.987 -3.068 1.00 94.56 189 MET A N 1
ATOM 1429 C CA . MET A 1 189 ? 3.045 -4.596 -2.766 1.00 94.56 189 MET A CA 1
ATOM 1430 C C . MET A 1 189 ? 1.593 -4.423 -2.316 1.00 94.56 189 MET A C 1
ATOM 1432 O O . MET A 1 189 ? 1.317 -3.631 -1.414 1.00 94.56 189 MET A O 1
ATOM 1436 N N . SER A 1 190 ? 0.659 -5.197 -2.870 1.00 94.81 190 SER A N 1
ATOM 1437 C CA . SER A 1 190 ? -0.742 -5.163 -2.442 1.00 94.81 190 SER A CA 1
ATOM 1438 C C . SER A 1 190 ? -0.890 -5.596 -0.983 1.00 94.81 190 SER A C 1
ATOM 1440 O O . SER A 1 190 ? -1.538 -4.912 -0.188 1.00 94.81 190 SER A O 1
ATOM 1442 N N . VAL A 1 191 ? -0.224 -6.690 -0.601 1.00 95.00 191 VAL A N 1
ATOM 1443 C CA . VAL A 1 191 ? -0.206 -7.176 0.787 1.00 95.00 191 VAL A CA 1
ATOM 1444 C C . VAL A 1 191 ? 0.475 -6.169 1.722 1.00 95.00 191 VAL A C 1
ATOM 1446 O O . VAL A 1 191 ? -0.011 -5.935 2.835 1.00 95.00 191 VAL A O 1
ATOM 1449 N N . CYS A 1 192 ? 1.551 -5.520 1.268 1.00 96.75 192 CYS A N 1
ATOM 1450 C CA . CYS A 1 192 ? 2.194 -4.424 1.989 1.00 96.75 192 CYS A CA 1
ATOM 1451 C C . CYS A 1 192 ? 1.218 -3.274 2.260 1.00 96.75 192 CYS A C 1
ATOM 1453 O O . CYS A 1 192 ? 1.050 -2.893 3.413 1.00 96.75 192 CYS A O 1
ATOM 1455 N N . HIS A 1 193 ? 0.509 -2.761 1.250 1.00 97.12 193 HIS A N 1
ATOM 1456 C CA . HIS A 1 193 ? -0.427 -1.642 1.423 1.00 97.12 193 HIS A CA 1
ATOM 1457 C C . HIS A 1 193 ? -1.578 -1.949 2.385 1.00 97.12 193 HIS A C 1
ATOM 1459 O O . HIS A 1 193 ? -1.944 -1.084 3.190 1.00 97.12 193 HIS A O 1
ATOM 1465 N N . VAL A 1 194 ? -2.116 -3.172 2.345 1.00 96.50 194 VAL A N 1
ATOM 1466 C CA . VAL A 1 194 ? -3.114 -3.648 3.317 1.00 96.50 194 VAL A CA 1
ATOM 1467 C C . VAL A 1 194 ? -2.529 -3.626 4.730 1.00 96.50 194 VAL A C 1
ATOM 1469 O O . VAL A 1 194 ? -3.112 -3.027 5.636 1.00 96.50 194 VAL A O 1
ATOM 1472 N N . SER A 1 195 ? -1.348 -4.221 4.909 1.00 96.50 195 SER A N 1
ATOM 1473 C CA . SER A 1 195 ? -0.678 -4.333 6.211 1.00 96.50 195 SER A CA 1
ATOM 1474 C C . SER A 1 195 ? -0.303 -2.962 6.782 1.00 96.50 195 SER A C 1
ATOM 1476 O O . SER A 1 195 ? -0.599 -2.655 7.936 1.00 96.50 195 SER A O 1
ATOM 1478 N N . TRP A 1 196 ? 0.291 -2.100 5.959 1.00 97.94 196 TRP A N 1
ATOM 1479 C CA . TRP A 1 196 ? 0.686 -0.747 6.326 1.00 97.94 196 TRP A CA 1
ATOM 1480 C C . TRP A 1 196 ? -0.503 0.116 6.718 1.00 97.94 196 TRP A C 1
ATOM 1482 O O . TRP A 1 196 ? -0.425 0.831 7.708 1.00 97.94 196 TRP A O 1
ATOM 1492 N N . SER A 1 197 ? -1.620 0.033 5.997 1.00 97.38 197 SER A N 1
ATOM 1493 C CA . SER A 1 197 ? -2.816 0.822 6.321 1.00 97.38 197 SER A CA 1
ATOM 1494 C C . SER A 1 197 ? -3.507 0.336 7.593 1.00 97.38 197 SER A C 1
ATOM 1496 O O . SER A 1 197 ? -4.005 1.155 8.371 1.00 97.38 197 SER A O 1
ATOM 1498 N N . ALA A 1 198 ? -3.478 -0.973 7.855 1.00 95.38 198 ALA A N 1
ATOM 1499 C CA . ALA A 1 198 ? -3.940 -1.543 9.115 1.00 95.38 198 ALA A CA 1
ATOM 1500 C C . ALA A 1 198 ? -3.122 -1.007 10.303 1.00 95.38 198 ALA A C 1
ATOM 1502 O O . ALA A 1 198 ? -3.698 -0.463 11.246 1.00 95.38 198 ALA A O 1
ATOM 1503 N N . VAL A 1 199 ? -1.788 -1.075 10.213 1.00 95.69 199 VAL A N 1
ATOM 1504 C CA . VAL A 1 199 ? -0.862 -0.531 11.224 1.00 95.69 199 VAL A CA 1
ATOM 1505 C C . VAL A 1 199 ? -1.020 0.982 11.367 1.00 95.69 199 VAL A C 1
ATOM 1507 O O . VAL A 1 199 ? -1.052 1.509 12.474 1.00 95.69 199 VAL A O 1
ATOM 1510 N N . MET A 1 200 ? -1.147 1.700 10.253 1.00 95.88 200 MET A N 1
ATOM 1511 C CA . MET A 1 200 ? -1.273 3.153 10.252 1.00 95.88 200 MET A CA 1
ATOM 1512 C C . MET A 1 200 ? -2.516 3.605 11.012 1.00 95.88 200 MET A C 1
ATOM 1514 O O . MET A 1 200 ? -2.449 4.512 11.838 1.00 95.88 200 MET A O 1
ATOM 1518 N N . THR A 1 201 ? -3.643 2.939 10.769 1.00 95.00 201 THR A N 1
ATOM 1519 C CA . THR A 1 201 ? -4.925 3.288 11.384 1.00 95.00 201 THR A CA 1
ATOM 1520 C C . THR A 1 201 ? -4.912 3.039 12.891 1.00 95.00 201 THR A C 1
ATOM 1522 O O . THR A 1 201 ? -5.347 3.902 13.653 1.00 95.00 201 THR A O 1
ATOM 1525 N N . THR A 1 202 ? -4.366 1.908 13.349 1.00 92.56 202 THR A N 1
ATOM 1526 C CA . THR A 1 202 ? -4.264 1.613 14.790 1.00 92.56 202 THR A CA 1
ATOM 1527 C C . THR A 1 202 ? -3.269 2.535 15.500 1.00 92.56 202 THR A C 1
ATOM 1529 O O . THR A 1 202 ? -3.536 2.985 16.617 1.00 92.56 202 THR A O 1
ATOM 1532 N N . SER A 1 203 ? -2.166 2.897 14.842 1.00 93.56 203 SER A N 1
ATOM 1533 C CA . SER A 1 203 ? -1.194 3.869 15.354 1.00 93.56 203 SER A CA 1
ATOM 1534 C C . SER A 1 203 ? -1.758 5.284 15.448 1.00 93.56 203 SER A C 1
ATOM 1536 O O . SER A 1 203 ? -1.542 5.965 16.448 1.00 93.56 203 SER A O 1
ATOM 1538 N N . VAL A 1 204 ? -2.510 5.742 14.444 1.00 94.06 204 VAL A N 1
ATOM 1539 C CA . VAL A 1 204 ? -3.158 7.063 14.487 1.00 94.06 204 VAL A CA 1
ATOM 1540 C C . VAL A 1 204 ? -4.237 7.098 15.566 1.00 94.06 204 VAL A C 1
ATOM 1542 O O . VAL A 1 204 ? -4.289 8.067 16.321 1.00 94.06 204 VAL A O 1
ATOM 1545 N N . ALA A 1 205 ? -5.029 6.031 15.715 1.00 90.62 205 ALA A N 1
ATOM 1546 C CA . ALA A 1 205 ? -5.994 5.915 16.807 1.00 90.62 205 ALA A CA 1
ATOM 1547 C C . ALA A 1 205 ? -5.319 6.085 18.177 1.00 90.62 205 ALA A C 1
ATOM 1549 O O . ALA A 1 205 ? -5.778 6.876 18.996 1.00 90.62 205 ALA A O 1
ATOM 1550 N N . ALA A 1 206 ? -4.165 5.438 18.386 1.00 89.06 206 ALA A N 1
ATOM 1551 C CA . ALA A 1 206 ? -3.371 5.604 19.603 1.00 89.06 206 ALA A CA 1
ATOM 1552 C C . ALA A 1 206 ? -2.966 7.050 19.876 1.00 89.06 206 ALA A C 1
ATOM 1554 O O . ALA A 1 206 ? -2.974 7.500 21.020 1.00 89.06 206 ALA A O 1
ATOM 1555 N N . LEU A 1 207 ? -2.579 7.783 18.840 1.00 90.75 207 LEU A N 1
ATOM 1556 C CA . LEU A 1 207 ? -2.133 9.162 18.988 1.00 90.75 207 LEU A CA 1
ATOM 1557 C C . LEU A 1 207 ? -3.295 10.135 19.212 1.00 90.75 207 LEU A C 1
ATOM 1559 O O . LEU A 1 207 ? -3.130 11.106 19.954 1.00 90.75 207 LEU A O 1
ATOM 1563 N N . VAL A 1 208 ? -4.462 9.874 18.621 1.00 89.75 208 VAL A N 1
ATOM 1564 C CA . VAL A 1 208 ? -5.685 10.656 18.859 1.00 89.75 208 VAL A CA 1
ATOM 1565 C C . VAL A 1 208 ? -6.194 10.443 20.286 1.00 89.75 208 VAL A C 1
ATOM 1567 O O . VAL A 1 208 ? -6.430 11.424 20.989 1.00 89.75 208 VAL A O 1
ATOM 1570 N N . ASP A 1 209 ? -6.261 9.195 20.756 1.00 85.06 209 ASP A N 1
ATOM 1571 C CA . ASP A 1 209 ? -6.763 8.863 22.098 1.00 85.06 209 ASP A CA 1
ATOM 1572 C C . ASP A 1 209 ? -5.892 9.459 23.220 1.00 85.06 209 ASP A C 1
ATOM 1574 O O . ASP A 1 209 ? -6.390 9.800 24.292 1.00 85.06 209 ASP A O 1
ATOM 1578 N N . ASN A 1 210 ? -4.593 9.652 22.965 1.00 84.12 210 ASN A N 1
ATOM 1579 C CA . ASN A 1 210 ? -3.671 10.314 23.896 1.00 84.12 210 ASN A CA 1
ATOM 1580 C C . ASN A 1 210 ? -3.634 11.847 23.754 1.00 84.12 210 ASN A C 1
ATOM 1582 O O . ASN A 1 210 ? -2.773 12.491 24.351 1.00 84.12 210 ASN A O 1
ATOM 1586 N N . GLY A 1 211 ? -4.507 12.449 22.939 1.00 81.75 211 GLY A N 1
ATOM 1587 C CA . GLY A 1 211 ? -4.538 13.899 22.709 1.00 81.75 211 GLY A CA 1
ATOM 1588 C C . GLY A 1 211 ? -3.309 14.452 21.976 1.00 81.75 211 GLY A C 1
ATOM 1589 O O . GLY A 1 211 ? -3.070 15.654 21.997 1.00 81.75 211 GLY A O 1
ATOM 1590 N N . THR A 1 212 ? -2.504 13.595 21.334 1.00 80.62 212 THR A N 1
ATOM 1591 C CA . THR A 1 212 ? -1.324 14.033 20.566 1.00 80.62 212 THR A CA 1
ATOM 1592 C C . THR A 1 212 ? -1.722 14.592 19.195 1.00 80.62 212 THR A C 1
ATOM 1594 O O . THR A 1 212 ? -1.054 15.484 18.686 1.00 80.62 212 THR A O 1
ATOM 1597 N N . LEU A 1 213 ? -2.800 14.080 18.588 1.00 77.19 213 LEU A N 1
ATOM 1598 C CA . LEU A 1 213 ? -3.270 14.470 17.246 1.00 77.19 213 LEU A CA 1
ATOM 1599 C C . LEU A 1 213 ? -4.585 15.273 17.257 1.00 77.19 213 LEU A C 1
ATOM 1601 O O . LEU A 1 213 ? -5.395 15.161 16.340 1.00 77.19 213 LEU A O 1
ATOM 1605 N N . GLY A 1 214 ? -4.813 16.093 18.282 1.00 72.00 214 GLY A N 1
ATOM 1606 C CA . GLY A 1 214 ? -6.001 16.946 18.391 1.00 72.00 214 GLY A CA 1
ATOM 1607 C C . GLY A 1 214 ? -6.565 16.995 19.812 1.00 72.00 214 GLY A C 1
ATOM 1608 O O . GLY A 1 214 ? -5.975 16.404 20.718 1.00 72.00 214 GLY A O 1
ATOM 1609 N N . PRO A 1 215 ? -7.695 17.698 20.029 1.00 64.56 215 PRO A N 1
ATOM 1610 C CA . PRO A 1 215 ? -8.340 17.741 21.334 1.00 64.56 215 PRO A CA 1
ATOM 1611 C C . PRO A 1 215 ? -8.648 16.314 21.786 1.00 64.56 215 PRO A C 1
ATOM 1613 O O . PRO A 1 215 ? -9.296 15.556 21.062 1.00 64.56 215 PRO A O 1
ATOM 1616 N N . SER A 1 216 ? -8.132 15.958 22.966 1.00 58.59 216 SER A N 1
ATOM 1617 C CA . SER A 1 216 ? -8.337 14.641 23.561 1.00 58.59 216 SER A CA 1
ATOM 1618 C C . SER A 1 216 ? -9.825 14.316 23.571 1.00 58.59 216 SER A C 1
ATOM 1620 O O . SER A 1 216 ? -10.651 15.130 23.992 1.00 58.59 216 SER A O 1
ATOM 1622 N N . THR A 1 217 ? -10.169 13.117 23.115 1.00 57.41 217 THR A N 1
ATOM 1623 C CA . THR A 1 217 ? -11.527 12.582 23.168 1.00 57.41 217 THR A CA 1
ATOM 1624 C C . THR A 1 217 ? -11.839 12.122 24.590 1.00 57.41 217 THR A C 1
ATOM 1626 O O . THR A 1 217 ? -12.181 10.958 24.820 1.00 57.41 217 THR A O 1
ATOM 1629 N N . ALA A 1 218 ? -11.675 13.023 25.564 1.00 55.53 218 ALA A N 1
ATOM 1630 C CA . ALA A 1 218 ? -12.165 12.811 26.913 1.00 55.53 218 ALA A CA 1
ATOM 1631 C C . ALA A 1 218 ? -13.631 12.359 26.810 1.00 55.53 218 ALA A C 1
ATOM 1633 O O . ALA A 1 218 ? -14.358 12.843 25.933 1.00 55.53 218 ALA A O 1
ATOM 1634 N N . PRO A 1 219 ? -14.050 11.372 27.620 1.00 56.03 219 PRO A N 1
ATOM 1635 C CA . PRO A 1 219 ? -15.399 10.843 27.538 1.00 56.03 219 PRO A CA 1
ATOM 1636 C C . PRO A 1 219 ? -16.372 12.012 27.641 1.00 56.03 219 PRO A C 1
ATOM 1638 O O . PRO A 1 219 ? -16.319 12.767 28.609 1.00 56.03 219 PRO A O 1
ATOM 1641 N N . VAL A 1 220 ? -17.221 12.172 26.624 1.00 56.78 220 VAL A N 1
ATOM 1642 C CA . VAL A 1 220 ? -18.359 13.083 26.706 1.00 56.78 220 VAL A CA 1
ATOM 1643 C C . VAL A 1 220 ? -19.153 12.608 27.913 1.00 56.78 220 VAL A C 1
ATOM 1645 O O . VAL A 1 220 ? -19.701 11.503 27.903 1.00 56.78 220 VAL A O 1
ATOM 1648 N N . GLU A 1 221 ? -19.104 13.388 28.990 1.00 55.59 221 GLU A N 1
ATOM 1649 C CA . GLU A 1 221 ? -19.844 13.108 30.206 1.00 55.59 221 GLU A CA 1
ATOM 1650 C C . GLU A 1 221 ? -21.319 13.064 29.815 1.00 55.59 221 GLU A C 1
ATOM 1652 O O . GLU A 1 221 ? -21.901 14.037 29.337 1.00 55.59 221 GLU A O 1
ATOM 1657 N N . ASN A 1 222 ? -21.864 11.852 29.839 1.00 50.44 222 ASN A N 1
ATOM 1658 C CA . ASN A 1 222 ? -23.050 11.512 29.079 1.00 50.44 222 ASN A CA 1
ATOM 1659 C C . ASN A 1 222 ? -24.291 12.025 29.827 1.00 50.44 222 ASN A C 1
ATOM 1661 O O . ASN A 1 222 ? -24.895 11.294 30.616 1.00 50.44 222 ASN A O 1
ATOM 1665 N N . THR A 1 223 ? -24.656 13.286 29.588 1.00 57.56 223 THR A N 1
ATOM 1666 C CA . THR A 1 223 ? -25.846 13.957 30.147 1.00 57.56 223 THR A CA 1
ATOM 1667 C C . THR A 1 223 ? -27.165 13.453 29.546 1.00 57.56 223 THR A C 1
ATOM 1669 O O . THR A 1 223 ? -28.239 13.897 29.944 1.00 57.56 223 THR A O 1
ATOM 1672 N N . SER A 1 224 ? -27.114 12.493 28.616 1.00 53.84 224 SER A N 1
ATOM 1673 C CA . SER A 1 224 ? -28.298 11.909 27.984 1.00 53.84 224 SER A CA 1
ATOM 1674 C C . SER A 1 224 ? -29.149 11.079 28.971 1.00 53.84 224 SER A C 1
ATOM 1676 O O . SER A 1 224 ? -28.604 10.213 29.667 1.00 53.84 224 SER A O 1
ATOM 1678 N N . PRO A 1 225 ? -30.488 11.251 29.001 1.00 58.66 225 PRO A N 1
ATOM 1679 C CA . PRO A 1 225 ? -31.408 10.620 29.957 1.00 58.66 225 PRO A CA 1
ATOM 1680 C C . PRO A 1 225 ? -31.702 9.133 29.665 1.00 58.66 225 PRO A C 1
ATOM 1682 O O . PRO A 1 225 ? -32.748 8.610 30.045 1.00 58.66 225 PRO A O 1
ATOM 1685 N N . ILE A 1 226 ? -30.801 8.423 28.978 1.00 58.56 226 ILE A N 1
ATOM 1686 C CA . ILE A 1 226 ? -30.972 6.998 28.671 1.00 58.56 226 ILE A CA 1
ATOM 1687 C C . ILE A 1 226 ? -30.844 6.174 29.966 1.00 58.56 226 ILE A C 1
ATOM 1689 O O . ILE A 1 226 ? -29.813 6.279 30.647 1.00 58.56 226 ILE A O 1
ATOM 1693 N N . PRO A 1 227 ? -31.841 5.327 30.298 1.00 56.25 227 PRO A N 1
ATOM 1694 C CA . PRO A 1 227 ? -31.849 4.545 31.525 1.00 56.25 227 PRO A CA 1
ATOM 1695 C C . PRO A 1 227 ? -30.647 3.584 31.614 1.00 56.25 227 PRO A C 1
ATOM 1697 O O . PRO A 1 227 ? -30.255 2.965 30.620 1.00 56.25 227 PRO A O 1
ATOM 1700 N N . PRO A 1 228 ? -30.075 3.401 32.819 1.00 58.19 228 PRO A N 1
ATOM 1701 C CA . PRO A 1 228 ? -28.788 2.732 33.034 1.00 58.19 228 PRO A CA 1
ATOM 1702 C C . PRO A 1 228 ? -28.745 1.263 32.588 1.00 58.19 228 PRO A C 1
ATOM 1704 O O . PRO A 1 228 ? -27.668 0.750 32.305 1.00 58.19 228 PRO A O 1
ATOM 1707 N N . ARG A 1 229 ? -29.898 0.590 32.448 1.00 52.47 229 ARG A N 1
ATOM 1708 C CA . ARG A 1 229 ? -29.976 -0.821 32.021 1.00 52.47 229 ARG A CA 1
ATOM 1709 C C . ARG A 1 229 ? -29.587 -1.073 30.559 1.00 52.47 229 ARG A C 1
ATOM 1711 O O . ARG A 1 229 ? -29.297 -2.214 30.225 1.00 52.47 229 ARG A O 1
ATOM 1718 N N . PHE A 1 230 ? -29.542 -0.042 29.713 1.00 53.41 230 PHE A N 1
ATOM 1719 C CA . PHE A 1 230 ? -29.086 -0.159 28.318 1.00 53.41 230 PHE A CA 1
ATOM 1720 C C . PHE A 1 230 ? -27.695 0.453 28.081 1.00 53.41 230 PHE A C 1
ATOM 1722 O O . PHE A 1 230 ? -27.186 0.416 26.963 1.00 53.41 230 PHE A O 1
ATOM 1729 N N . ARG A 1 231 ? -27.042 0.987 29.127 1.00 56.16 231 ARG A N 1
ATOM 1730 C CA . ARG A 1 231 ? -25.671 1.511 29.054 1.00 56.16 231 ARG A CA 1
ATOM 1731 C C . ARG A 1 231 ? -24.658 0.389 29.276 1.00 56.16 231 ARG A C 1
ATOM 1733 O O . ARG A 1 231 ? -23.957 0.379 30.282 1.00 56.16 231 ARG A O 1
ATOM 1740 N N . ALA A 1 232 ? -24.537 -0.542 28.334 1.00 57.19 232 ALA A N 1
ATOM 1741 C CA . ALA A 1 232 ? -23.265 -1.252 28.232 1.00 57.19 232 ALA A CA 1
ATOM 1742 C C . ALA A 1 232 ? -22.217 -0.219 27.767 1.00 57.19 232 ALA A C 1
ATOM 1744 O O . ALA A 1 232 ? -22.420 0.393 26.712 1.00 57.19 232 ALA A O 1
ATOM 1745 N N . PRO A 1 233 ? -21.141 0.051 28.531 1.00 59.34 233 PRO A N 1
ATOM 1746 C CA . PRO A 1 233 ? -20.105 0.970 28.084 1.00 59.34 233 PRO A CA 1
ATOM 1747 C C . PRO A 1 233 ? -19.528 0.433 26.777 1.00 59.34 233 PRO A C 1
ATOM 1749 O O . PRO A 1 233 ? -19.052 -0.702 26.738 1.00 59.34 233 PRO A O 1
ATOM 1752 N N . ILE A 1 234 ? -19.575 1.224 25.700 1.00 61.25 234 ILE A N 1
ATOM 1753 C CA . ILE A 1 234 ? -18.882 0.855 24.463 1.00 61.25 234 ILE A CA 1
ATOM 1754 C C . ILE A 1 234 ? -17.395 0.765 24.830 1.00 61.25 234 ILE A C 1
ATOM 1756 O O . ILE A 1 234 ? -16.828 1.782 25.247 1.00 61.25 234 ILE A O 1
ATOM 1760 N N . PRO A 1 235 ? -16.750 -0.412 24.711 1.00 60.41 235 PRO A N 1
ATOM 1761 C CA . PRO A 1 235 ? -15.371 -0.570 25.139 1.00 60.41 235 PRO A CA 1
ATOM 1762 C C . PRO A 1 235 ? -14.486 0.460 24.441 1.00 60.41 235 PRO A C 1
ATOM 1764 O O . PRO A 1 235 ? -14.579 0.648 23.215 1.00 60.41 235 PRO A O 1
ATOM 1767 N N . ARG A 1 236 ? -13.626 1.132 25.218 1.00 62.44 236 ARG A N 1
ATOM 1768 C CA . ARG A 1 236 ? -12.626 2.027 24.637 1.00 62.44 236 ARG A CA 1
ATOM 1769 C C . ARG A 1 236 ? -11.771 1.239 23.642 1.00 62.44 236 ARG A C 1
ATOM 1771 O O . ARG A 1 236 ? -11.512 0.041 23.847 1.00 62.44 236 ARG A O 1
ATOM 1778 N N . PRO A 1 237 ? -11.332 1.878 22.553 1.00 58.88 237 PRO A N 1
ATOM 1779 C CA . PRO A 1 237 ? -10.274 1.301 21.755 1.00 58.88 237 PRO A CA 1
ATOM 1780 C C . PRO A 1 237 ? -9.058 1.099 22.679 1.00 58.88 237 PRO A C 1
ATOM 1782 O O . PRO A 1 237 ? -8.519 2.056 23.213 1.00 58.88 237 PRO A O 1
ATOM 1785 N N . THR A 1 238 ? -8.641 -0.141 22.956 1.00 60.56 238 THR A N 1
ATOM 1786 C CA . THR A 1 238 ? -7.241 -0.374 23.330 1.00 60.56 238 THR A CA 1
ATOM 1787 C C . THR A 1 238 ? -6.446 -0.030 22.094 1.00 60.56 238 THR A C 1
ATOM 1789 O O . THR A 1 238 ? -6.644 -0.595 21.020 1.00 60.56 238 THR A O 1
ATOM 1792 N N . THR A 1 239 ? -5.636 0.992 22.250 1.00 67.38 239 THR A N 1
ATOM 1793 C CA . THR A 1 239 ? -4.719 1.438 21.233 1.00 67.38 239 THR A CA 1
ATOM 1794 C C . THR A 1 239 ? -3.319 0.984 21.605 1.00 67.38 239 THR A C 1
ATOM 1796 O O . THR A 1 239 ? -3.022 0.670 22.770 1.00 67.38 239 THR A O 1
ATOM 1799 N N . LEU A 1 240 ? -2.417 1.015 20.629 1.00 78.69 240 LEU A N 1
ATOM 1800 C CA . LEU A 1 240 ? -0.982 1.002 20.890 1.00 78.69 240 LEU A CA 1
ATOM 1801 C C . LEU A 1 240 ? -0.616 2.079 21.927 1.00 78.69 240 LEU A C 1
ATOM 1803 O O . LEU A 1 240 ? -1.354 3.049 22.136 1.00 78.69 240 LEU A O 1
ATOM 1807 N N . ARG A 1 241 ? 0.513 1.910 22.630 1.00 84.88 241 ARG A N 1
ATOM 1808 C CA . ARG A 1 241 ? 1.052 3.048 23.391 1.00 84.88 241 ARG A CA 1
ATOM 1809 C C . ARG A 1 241 ? 1.419 4.141 22.379 1.00 84.88 241 ARG A C 1
ATOM 1811 O O . ARG A 1 241 ? 1.809 3.808 21.262 1.00 84.88 241 ARG A O 1
ATOM 1818 N N . PRO A 1 242 ? 1.321 5.431 22.728 1.00 85.75 242 PRO A N 1
ATOM 1819 C CA . PRO A 1 242 ? 1.606 6.494 21.766 1.00 85.75 242 PRO A CA 1
ATOM 1820 C C . PRO A 1 242 ? 3.049 6.427 21.234 1.00 85.75 242 PRO A C 1
ATOM 1822 O O . PRO A 1 242 ? 3.282 6.740 20.070 1.00 85.75 242 PRO A O 1
ATOM 1825 N N . THR A 1 243 ? 4.006 5.947 22.038 1.00 89.00 243 THR A N 1
ATOM 1826 C CA . THR A 1 243 ? 5.381 5.643 21.600 1.00 89.00 243 THR A CA 1
ATOM 1827 C C . THR A 1 243 ? 5.418 4.565 20.520 1.00 89.00 243 THR A C 1
ATOM 1829 O O . THR A 1 243 ? 6.006 4.777 19.463 1.00 89.00 243 THR A O 1
ATOM 1832 N N . ASP A 1 244 ? 4.736 3.444 20.758 1.00 90.19 244 ASP A N 1
ATOM 1833 C CA . ASP A 1 244 ? 4.685 2.298 19.846 1.00 90.19 244 ASP A CA 1
ATOM 1834 C C . ASP A 1 244 ? 3.976 2.691 18.545 1.00 90.19 244 ASP A C 1
ATOM 1836 O O . ASP A 1 244 ? 4.416 2.318 17.462 1.00 90.19 244 ASP A O 1
ATOM 1840 N N . GLY A 1 245 ? 2.932 3.523 18.656 1.00 90.75 245 GLY A N 1
ATOM 1841 C CA . GLY A 1 245 ? 2.244 4.135 17.527 1.00 90.75 245 GLY A CA 1
ATOM 1842 C C . GLY A 1 245 ? 3.216 4.900 16.632 1.00 90.75 245 GLY A C 1
ATOM 1843 O O . GLY A 1 245 ? 3.330 4.568 15.458 1.00 90.75 245 GLY A O 1
ATOM 1844 N N . ARG A 1 246 ? 3.980 5.862 17.179 1.00 94.00 246 ARG A N 1
ATOM 1845 C CA . ARG A 1 246 ? 4.974 6.650 16.411 1.00 94.00 246 ARG A CA 1
ATOM 1846 C C . ARG A 1 246 ? 6.029 5.772 15.740 1.00 94.00 246 ARG A C 1
ATOM 1848 O O . ARG A 1 246 ? 6.339 5.996 14.573 1.00 94.00 246 ARG A O 1
ATOM 1855 N N . ILE A 1 247 ? 6.556 4.778 16.458 1.00 94.50 247 ILE A N 1
ATOM 1856 C CA . ILE A 1 247 ? 7.542 3.835 15.910 1.00 94.50 247 ILE A CA 1
ATOM 1857 C C . ILE A 1 247 ? 6.930 3.064 14.740 1.00 94.50 247 ILE A C 1
ATOM 1859 O O . ILE A 1 247 ? 7.551 2.954 13.689 1.00 94.50 247 ILE A O 1
ATOM 1863 N N . ALA A 1 248 ? 5.697 2.583 14.882 1.00 94.31 248 ALA A N 1
ATOM 1864 C CA . ALA A 1 248 ? 5.012 1.859 13.824 1.00 94.31 248 ALA A CA 1
ATOM 1865 C C . ALA A 1 248 ? 4.725 2.739 12.591 1.00 94.31 248 ALA A C 1
ATOM 1867 O O . ALA A 1 248 ? 4.915 2.265 11.474 1.00 94.31 248 ALA A O 1
ATOM 1868 N N . ILE A 1 249 ? 4.353 4.018 12.770 1.00 95.94 249 ILE A N 1
ATOM 1869 C CA . ILE A 1 249 ? 4.245 4.992 11.660 1.00 95.94 249 ILE A CA 1
ATOM 1870 C C . ILE A 1 249 ? 5.577 5.091 10.913 1.00 95.94 249 ILE A C 1
ATOM 1872 O O . ILE A 1 249 ? 5.627 4.938 9.695 1.00 95.94 249 ILE A O 1
ATOM 1876 N N . PHE A 1 250 ? 6.660 5.324 11.654 1.00 96.62 250 PHE A N 1
ATOM 1877 C CA . PHE A 1 250 ? 7.991 5.472 11.080 1.00 96.62 250 PHE A CA 1
ATOM 1878 C C . PHE A 1 250 ? 8.431 4.210 10.328 1.00 96.62 250 PHE A C 1
ATOM 1880 O O . PHE A 1 250 ? 8.904 4.302 9.199 1.00 96.62 250 PHE A O 1
ATOM 1887 N N . MET A 1 251 ? 8.208 3.027 10.907 1.00 96.81 251 MET A N 1
ATOM 1888 C CA . MET A 1 251 ? 8.551 1.751 10.276 1.00 96.81 251 MET A CA 1
ATOM 1889 C C . MET A 1 251 ? 7.768 1.506 8.985 1.00 96.81 251 MET A C 1
ATOM 1891 O O . MET A 1 251 ? 8.353 1.040 8.012 1.00 96.81 251 MET A O 1
ATOM 1895 N N . VAL A 1 252 ? 6.477 1.852 8.939 1.00 97.12 252 VAL A N 1
ATOM 1896 C CA . VAL A 1 252 ? 5.678 1.777 7.703 1.00 97.12 252 VAL A CA 1
ATOM 1897 C C . VAL A 1 252 ? 6.286 2.652 6.603 1.00 97.12 252 VAL A C 1
ATOM 1899 O O . VAL A 1 252 ? 6.472 2.176 5.484 1.00 97.12 252 VAL A O 1
ATOM 1902 N N . ILE A 1 253 ? 6.657 3.893 6.930 1.00 96.81 253 ILE A N 1
ATOM 1903 C CA . ILE A 1 253 ? 7.279 4.824 5.978 1.00 96.81 253 ILE A CA 1
ATOM 1904 C C . ILE A 1 253 ? 8.613 4.257 5.473 1.00 96.81 253 ILE A C 1
ATOM 1906 O O . ILE A 1 253 ? 8.836 4.195 4.265 1.00 96.81 253 ILE A O 1
ATOM 1910 N N . VAL A 1 254 ? 9.479 3.781 6.375 1.00 97.12 254 VAL A N 1
ATOM 1911 C CA . VAL A 1 254 ? 10.780 3.186 6.021 1.00 97.12 254 VAL A CA 1
ATOM 1912 C C . VAL A 1 254 ? 10.610 1.962 5.119 1.00 97.12 254 VAL A C 1
ATOM 1914 O O . VAL A 1 254 ? 11.280 1.866 4.093 1.00 97.12 254 VAL A O 1
ATOM 1917 N N . LEU A 1 255 ? 9.698 1.045 5.454 1.00 97.19 255 LEU A N 1
ATOM 1918 C CA . LEU A 1 255 ? 9.434 -0.144 4.639 1.00 97.19 255 LEU A CA 1
ATOM 1919 C C . LEU A 1 255 ? 8.910 0.223 3.247 1.00 97.19 255 LEU A C 1
ATOM 1921 O O . LEU A 1 255 ? 9.324 -0.394 2.265 1.00 97.19 255 LEU A O 1
ATOM 1925 N N . HIS A 1 256 ? 8.053 1.241 3.140 1.00 96.94 256 HIS A N 1
ATOM 1926 C CA . HIS A 1 256 ? 7.557 1.699 1.845 1.00 96.94 256 HIS A CA 1
ATOM 1927 C C . HIS A 1 256 ? 8.655 2.356 1.001 1.00 96.94 256 HIS A C 1
ATOM 1929 O O . HIS A 1 256 ? 8.750 2.080 -0.198 1.00 96.94 256 HIS A O 1
ATOM 1935 N N . PHE A 1 257 ? 9.539 3.147 1.615 1.00 94.88 257 PHE A N 1
ATOM 1936 C CA . PHE A 1 257 ? 10.726 3.669 0.936 1.00 94.88 257 PHE A CA 1
ATOM 1937 C C . PHE A 1 257 ? 11.626 2.545 0.426 1.00 94.88 257 PHE A C 1
ATOM 1939 O O . PHE A 1 257 ? 11.995 2.560 -0.744 1.00 94.88 257 PHE A O 1
ATOM 1946 N N . ILE A 1 258 ? 11.931 1.540 1.255 1.00 94.12 258 ILE A N 1
ATOM 1947 C CA . ILE A 1 258 ? 12.751 0.391 0.841 1.00 94.12 258 ILE A CA 1
ATOM 1948 C C . ILE A 1 258 ? 12.100 -0.328 -0.346 1.00 94.12 258 ILE A C 1
ATOM 1950 O O . ILE A 1 258 ? 12.767 -0.560 -1.351 1.00 94.12 258 ILE A O 1
ATOM 1954 N N . ALA A 1 259 ? 10.801 -0.634 -0.270 1.00 93.56 259 ALA A N 1
ATOM 1955 C CA . ALA A 1 259 ? 10.083 -1.288 -1.363 1.00 93.56 259 ALA A CA 1
ATOM 1956 C C . ALA A 1 259 ? 10.130 -0.480 -2.671 1.00 93.56 259 ALA A C 1
ATOM 1958 O O . ALA A 1 259 ? 10.331 -1.043 -3.749 1.00 93.56 259 ALA A O 1
ATOM 1959 N N . SER A 1 260 ? 9.986 0.841 -2.573 1.00 91.75 260 SER A N 1
ATOM 1960 C CA . SER A 1 260 ? 9.985 1.741 -3.729 1.00 91.75 260 SER A CA 1
ATOM 1961 C C . SER A 1 260 ? 11.376 1.878 -4.348 1.00 91.75 260 SER A C 1
ATOM 1963 O O . SER A 1 260 ? 11.520 1.776 -5.563 1.00 91.75 260 SER A O 1
ATOM 1965 N N . THR A 1 261 ? 12.422 2.004 -3.528 1.00 88.19 261 THR A N 1
ATOM 1966 C CA . THR A 1 261 ? 13.817 2.042 -3.992 1.00 88.19 261 THR A CA 1
ATOM 1967 C C . THR A 1 261 ? 14.231 0.724 -4.641 1.00 88.19 261 THR A C 1
ATOM 1969 O O . THR A 1 261 ? 14.877 0.722 -5.682 1.00 88.19 261 THR A O 1
ATOM 1972 N N . VAL A 1 262 ? 13.822 -0.416 -4.081 1.00 87.75 262 VAL A N 1
ATOM 1973 C CA . VAL A 1 262 ? 14.078 -1.732 -4.690 1.00 87.75 262 VAL A CA 1
ATOM 1974 C C . VAL A 1 262 ? 13.378 -1.853 -6.046 1.00 87.75 262 VAL A C 1
ATOM 1976 O O . VAL A 1 262 ? 13.932 -2.432 -6.977 1.00 87.75 262 VAL A O 1
ATOM 1979 N N . SER A 1 263 ? 12.190 -1.261 -6.180 1.00 84.62 263 SER A N 1
ATOM 1980 C CA . SER A 1 263 ? 11.452 -1.225 -7.447 1.00 84.62 263 SER A CA 1
ATOM 1981 C C . SER A 1 263 ? 12.117 -0.311 -8.488 1.00 84.62 263 SER A C 1
ATOM 1983 O O . SER A 1 263 ? 12.106 -0.647 -9.667 1.00 84.62 263 SER A O 1
ATOM 1985 N N . LEU A 1 264 ? 12.771 0.779 -8.069 1.00 80.19 264 LEU A N 1
ATOM 1986 C CA . LEU A 1 264 ? 13.624 1.599 -8.945 1.00 80.19 264 LEU A CA 1
ATOM 1987 C C . LEU A 1 264 ? 14.856 0.838 -9.440 1.00 80.19 264 LEU A C 1
ATOM 1989 O O . LEU A 1 264 ? 15.160 0.838 -10.627 1.00 80.19 264 LEU A O 1
ATOM 1993 N N . VAL A 1 265 ? 15.546 0.122 -8.550 1.00 77.81 265 VAL A N 1
ATOM 1994 C CA . VAL A 1 265 ? 16.697 -0.706 -8.954 1.00 77.81 265 VAL A CA 1
ATOM 1995 C C . VAL A 1 265 ? 16.278 -1.763 -9.983 1.00 77.81 265 VAL A C 1
ATOM 1997 O O . VAL A 1 265 ? 17.078 -2.160 -10.829 1.00 77.81 265 VAL A O 1
ATOM 2000 N N . ASN A 1 266 ? 15.015 -2.195 -9.944 1.00 73.69 266 ASN A N 1
ATOM 2001 C CA . ASN A 1 266 ? 14.456 -3.088 -10.946 1.00 73.69 266 ASN A CA 1
ATOM 2002 C C . ASN A 1 266 ? 14.205 -2.414 -12.306 1.00 73.69 266 ASN A C 1
ATOM 2004 O O . ASN A 1 266 ? 14.375 -3.071 -13.330 1.00 73.69 266 ASN A O 1
ATOM 2008 N N . SER A 1 267 ? 13.801 -1.137 -12.342 1.00 64.94 267 SER A N 1
ATOM 2009 C CA . SER A 1 267 ? 13.592 -0.424 -13.611 1.00 64.94 267 SER A CA 1
ATOM 2010 C C . SER A 1 267 ? 14.896 -0.162 -14.365 1.00 64.94 267 SER A C 1
ATOM 2012 O O . SER A 1 267 ? 14.876 -0.102 -15.589 1.00 64.94 267 SER A O 1
ATOM 2014 N N . ASP A 1 268 ? 16.023 -0.087 -13.652 1.00 58.91 268 ASP A N 1
ATOM 2015 C CA . ASP A 1 268 ? 17.359 0.168 -14.218 1.00 58.91 268 ASP A CA 1
ATOM 2016 C C . ASP A 1 268 ? 18.132 -1.121 -14.556 1.00 58.91 268 ASP A C 1
ATOM 2018 O O . ASP A 1 268 ? 19.360 -1.124 -14.684 1.00 58.91 268 ASP A O 1
ATOM 2022 N N . ALA A 1 269 ? 17.435 -2.254 -14.638 1.00 53.81 269 ALA A N 1
ATOM 2023 C CA . ALA A 1 269 ? 18.035 -3.537 -14.994 1.00 53.81 269 ALA A CA 1
ATOM 2024 C C . ALA A 1 269 ? 18.257 -3.706 -16.510 1.00 53.81 269 ALA A C 1
ATOM 2026 O O . ALA A 1 269 ? 18.953 -4.638 -16.915 1.00 53.81 269 ALA A O 1
ATOM 2027 N N . PHE A 1 270 ? 17.691 -2.814 -17.328 1.00 52.34 270 PHE A N 1
ATOM 2028 C CA . PHE A 1 270 ? 17.884 -2.765 -18.774 1.00 52.34 270 PHE A CA 1
ATOM 2029 C C . PHE A 1 270 ? 18.441 -1.395 -19.165 1.00 52.34 270 PHE A C 1
ATOM 2031 O O . PHE A 1 270 ? 17.782 -0.375 -18.950 1.00 52.34 270 PHE A O 1
ATOM 2038 N N . ASP A 1 271 ? 19.657 -1.366 -19.708 1.00 56.53 271 ASP A N 1
ATOM 2039 C CA . ASP A 1 271 ? 20.253 -0.134 -20.208 1.00 56.53 271 ASP A CA 1
ATOM 2040 C C . ASP A 1 271 ? 19.774 0.112 -21.642 1.00 56.53 271 ASP A C 1
ATOM 2042 O O . ASP A 1 271 ? 20.102 -0.613 -22.577 1.00 56.53 271 ASP A O 1
ATOM 2046 N N . ILE A 1 272 ? 18.972 1.161 -21.815 1.00 54.66 272 ILE A N 1
ATOM 2047 C CA . ILE A 1 272 ? 18.381 1.531 -23.107 1.00 54.66 272 ILE A CA 1
ATOM 2048 C C . ILE A 1 272 ? 19.465 1.994 -24.097 1.00 54.66 272 ILE A C 1
ATOM 2050 O O . ILE A 1 272 ? 19.263 1.912 -25.307 1.00 54.66 272 ILE A O 1
ATOM 2054 N N . THR A 1 273 ? 20.610 2.483 -23.606 1.00 54.22 273 THR A N 1
ATOM 2055 C CA . THR A 1 273 ? 21.683 3.025 -24.451 1.00 54.22 273 THR A CA 1
ATOM 2056 C C . THR A 1 273 ? 22.557 1.935 -25.055 1.00 54.22 273 THR A C 1
ATOM 2058 O O . THR A 1 273 ? 22.908 2.015 -26.231 1.00 54.22 273 THR A O 1
ATOM 2061 N N . THR A 1 274 ? 22.877 0.908 -24.273 1.00 59.72 274 THR A N 1
ATOM 2062 C CA . THR A 1 274 ? 23.663 -0.247 -24.725 1.00 59.72 274 THR A CA 1
ATOM 2063 C C . THR A 1 274 ? 22.781 -1.370 -25.259 1.00 59.72 274 THR A C 1
ATOM 2065 O O . THR A 1 274 ? 23.283 -2.246 -25.957 1.00 59.72 274 THR A O 1
ATOM 2068 N N . ALA A 1 275 ? 21.473 -1.322 -24.976 1.00 57.09 275 ALA A N 1
ATOM 2069 C CA . ALA A 1 275 ? 20.551 -2.438 -25.159 1.00 57.09 275 ALA A CA 1
ATOM 2070 C C . ALA A 1 275 ? 21.060 -3.721 -24.477 1.00 57.09 275 ALA A C 1
ATOM 2072 O O . ALA A 1 275 ? 20.764 -4.818 -24.935 1.00 57.09 275 ALA A O 1
ATOM 2073 N N . GLU A 1 276 ? 21.841 -3.575 -23.402 1.00 56.34 276 GLU A N 1
ATOM 2074 C CA . GLU A 1 276 ? 22.370 -4.683 -22.619 1.00 56.34 276 GLU A CA 1
ATOM 2075 C C . GLU A 1 276 ? 21.767 -4.671 -21.212 1.00 56.34 276 GLU A C 1
ATOM 2077 O O . GLU A 1 276 ? 21.585 -3.636 -20.560 1.00 56.34 276 GLU A O 1
ATOM 2082 N N . ALA A 1 277 ? 21.467 -5.859 -20.702 1.00 54.50 277 ALA A N 1
ATOM 2083 C CA . ALA A 1 277 ? 21.075 -6.013 -19.316 1.00 54.50 277 ALA A CA 1
ATOM 2084 C C . ALA A 1 277 ? 22.269 -5.817 -18.362 1.00 54.50 277 ALA A C 1
ATOM 2086 O O . ALA A 1 277 ? 23.335 -6.418 -18.515 1.00 54.50 277 ALA A O 1
ATOM 2087 N N . VAL A 1 278 ? 22.071 -5.031 -17.301 1.00 59.62 278 VAL A N 1
ATOM 2088 C CA . VAL A 1 278 ? 23.117 -4.785 -16.299 1.00 59.62 278 VAL A CA 1
ATOM 2089 C C . VAL A 1 278 ? 23.220 -5.988 -15.354 1.00 59.62 278 VAL A C 1
ATOM 2091 O O . VAL A 1 278 ? 22.299 -6.276 -14.583 1.00 59.62 278 VAL A O 1
ATOM 2094 N N . ALA A 1 279 ? 24.353 -6.695 -15.388 1.00 53.81 279 ALA A N 1
ATOM 2095 C CA . ALA A 1 279 ? 24.590 -7.875 -14.556 1.00 53.81 279 ALA A CA 1
ATOM 2096 C C . ALA A 1 279 ? 24.421 -7.570 -13.050 1.00 53.81 279 ALA A C 1
ATOM 2098 O O . ALA A 1 279 ? 24.980 -6.609 -12.522 1.00 53.81 279 ALA A O 1
ATOM 2099 N N . GLY A 1 280 ? 23.645 -8.403 -12.343 1.00 55.75 280 GLY A N 1
ATOM 2100 C CA . GLY A 1 280 ? 23.385 -8.268 -10.900 1.00 55.75 280 GLY A CA 1
ATOM 2101 C C . GLY A 1 280 ? 22.200 -7.366 -10.517 1.00 55.75 280 GLY A C 1
ATOM 2102 O O . GLY A 1 280 ? 21.851 -7.292 -9.337 1.00 55.75 280 GLY A O 1
ATOM 2103 N N . ARG A 1 281 ? 21.540 -6.722 -11.488 1.00 61.28 281 ARG A N 1
ATOM 2104 C CA . ARG A 1 281 ? 20.277 -5.989 -11.297 1.00 61.28 281 ARG A CA 1
ATOM 2105 C C . ARG A 1 281 ? 19.102 -6.814 -11.832 1.00 61.28 281 ARG A C 1
ATOM 2107 O O . ARG A 1 281 ? 19.259 -7.565 -12.786 1.00 61.28 281 ARG A O 1
ATOM 2114 N N . GLY A 1 282 ? 17.928 -6.712 -11.208 1.00 63.28 282 GLY A N 1
ATOM 2115 C CA . GLY A 1 282 ? 16.712 -7.405 -11.662 1.00 63.28 282 GLY A CA 1
ATOM 2116 C C . GLY A 1 282 ? 16.165 -8.445 -10.679 1.00 63.28 282 GLY A C 1
ATOM 2117 O O . GLY A 1 282 ? 16.275 -8.298 -9.460 1.00 63.28 282 GLY A O 1
ATOM 2118 N N . CYS A 1 283 ? 15.517 -9.491 -11.197 1.00 68.75 283 CYS A N 1
ATOM 2119 C CA . CYS A 1 283 ? 14.638 -10.371 -10.417 1.00 68.75 283 CYS A CA 1
ATOM 2120 C C . CYS A 1 283 ? 15.309 -11.125 -9.257 1.00 68.75 283 CYS A C 1
ATOM 2122 O O . CYS A 1 283 ? 14.667 -11.344 -8.231 1.00 68.75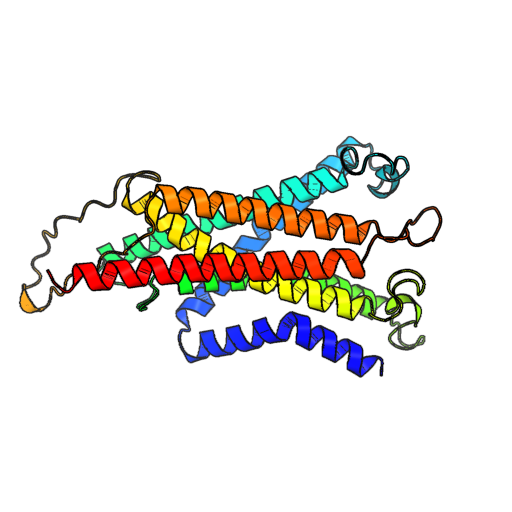 283 CYS A O 1
ATOM 2124 N N . ILE A 1 284 ? 16.587 -11.501 -9.394 1.00 71.88 284 ILE A N 1
ATOM 2125 C CA . ILE A 1 284 ? 17.314 -12.299 -8.391 1.00 71.88 284 ILE A CA 1
ATOM 2126 C C . ILE A 1 284 ? 17.524 -11.504 -7.098 1.00 71.88 284 ILE A C 1
ATOM 2128 O O . ILE A 1 284 ? 17.490 -12.074 -6.012 1.00 71.88 284 ILE A O 1
ATOM 2132 N N . THR A 1 285 ? 17.713 -10.189 -7.198 1.00 76.31 285 THR A N 1
ATOM 2133 C CA . THR A 1 285 ? 17.970 -9.324 -6.040 1.00 76.31 285 THR A CA 1
ATOM 2134 C C . THR A 1 285 ? 16.702 -8.641 -5.543 1.00 76.31 285 THR A C 1
ATOM 2136 O O . THR A 1 285 ? 16.509 -8.502 -4.338 1.00 76.31 285 THR A O 1
ATOM 2139 N N . THR A 1 286 ? 15.797 -8.257 -6.441 1.00 85.00 286 THR A N 1
ATOM 2140 C CA . THR A 1 286 ? 14.639 -7.423 -6.087 1.00 85.00 286 THR A CA 1
ATOM 2141 C C . THR A 1 286 ? 13.480 -8.221 -5.489 1.00 85.00 286 THR A C 1
ATOM 2143 O O . THR A 1 286 ? 12.931 -7.795 -4.472 1.00 85.00 286 THR A O 1
ATOM 2146 N N . LEU A 1 287 ? 13.144 -9.407 -6.023 1.00 87.81 287 LEU A N 1
ATOM 2147 C CA . LEU A 1 287 ? 12.040 -10.221 -5.486 1.00 87.81 287 LEU A CA 1
ATOM 2148 C C . LEU A 1 287 ? 12.275 -10.686 -4.046 1.00 87.81 287 LEU A C 1
ATOM 2150 O O . LEU A 1 287 ? 11.356 -10.532 -3.241 1.00 87.81 287 LEU A O 1
ATOM 2154 N N . PRO A 1 288 ? 13.453 -11.224 -3.663 1.00 91.50 288 PRO A N 1
ATOM 2155 C CA . PRO A 1 288 ? 13.676 -11.641 -2.279 1.00 91.50 288 PRO A CA 1
ATOM 2156 C C . PRO A 1 288 ? 13.592 -10.472 -1.297 1.00 91.50 288 PRO A C 1
ATOM 2158 O O . PRO A 1 288 ? 13.060 -10.624 -0.195 1.00 91.50 288 PRO A O 1
ATOM 2161 N N . VAL A 1 289 ? 14.062 -9.287 -1.698 1.00 92.19 289 VAL A N 1
ATOM 2162 C CA . VAL A 1 289 ? 13.963 -8.085 -0.864 1.00 92.19 289 VAL A CA 1
ATOM 2163 C C . VAL A 1 289 ? 12.509 -7.627 -0.748 1.00 92.19 289 VAL A C 1
ATOM 2165 O O . VAL A 1 289 ? 12.048 -7.387 0.365 1.00 92.19 289 VAL A O 1
ATOM 2168 N N . GLN A 1 290 ? 11.743 -7.585 -1.844 1.00 93.19 290 GLN A N 1
ATOM 2169 C CA . GLN A 1 290 ? 10.309 -7.267 -1.798 1.00 93.19 290 GLN A CA 1
ATOM 2170 C C . GLN A 1 290 ? 9.521 -8.276 -0.949 1.00 93.19 290 GLN A C 1
ATOM 2172 O O . GLN A 1 290 ? 8.689 -7.876 -0.136 1.00 93.19 290 GLN A O 1
ATOM 2177 N N . ALA A 1 291 ? 9.829 -9.571 -1.060 1.00 95.00 291 ALA A N 1
ATOM 2178 C CA . ALA A 1 291 ? 9.247 -10.609 -0.213 1.00 95.00 291 ALA A CA 1
ATOM 2179 C C . ALA A 1 291 ? 9.601 -10.394 1.268 1.00 95.00 291 ALA A C 1
ATOM 2181 O O . ALA A 1 291 ? 8.738 -10.523 2.134 1.00 95.00 291 ALA A O 1
ATOM 2182 N N . THR A 1 292 ? 10.842 -10.001 1.569 1.00 96.50 292 THR A N 1
ATOM 2183 C CA . THR A 1 292 ? 11.279 -9.671 2.936 1.00 96.50 292 THR A CA 1
ATOM 2184 C C . THR A 1 292 ? 10.517 -8.467 3.486 1.00 96.50 292 THR A C 1
ATOM 2186 O O . THR A 1 292 ? 10.031 -8.514 4.616 1.00 96.50 292 THR A O 1
ATOM 2189 N N . VAL A 1 293 ? 10.345 -7.411 2.683 1.00 96.69 293 VAL A N 1
ATOM 2190 C CA . VAL A 1 293 ? 9.544 -6.237 3.060 1.00 96.69 293 VAL A CA 1
ATOM 2191 C C . VAL A 1 293 ? 8.087 -6.625 3.302 1.00 96.69 293 VAL A C 1
ATOM 2193 O O . VAL A 1 293 ? 7.503 -6.194 4.298 1.00 96.69 293 VAL A O 1
ATOM 2196 N N . MET A 1 294 ? 7.504 -7.478 2.459 1.00 96.81 294 MET A N 1
ATOM 2197 C CA . MET A 1 294 ? 6.152 -8.001 2.661 1.00 96.81 294 MET A CA 1
ATOM 2198 C C . MET A 1 294 ? 6.039 -8.775 3.977 1.00 96.81 294 MET A C 1
ATOM 2200 O O . MET A 1 294 ? 5.147 -8.488 4.775 1.00 96.81 294 MET A O 1
ATOM 2204 N N . ILE A 1 295 ? 6.956 -9.707 4.249 1.00 97.62 295 ILE A N 1
ATOM 2205 C CA . ILE A 1 295 ? 6.967 -10.485 5.497 1.00 97.62 295 ILE A CA 1
ATOM 2206 C C . ILE A 1 295 ? 7.098 -9.558 6.710 1.00 97.62 295 ILE A C 1
ATOM 2208 O O . ILE A 1 295 ? 6.333 -9.693 7.664 1.00 97.62 295 ILE A O 1
ATOM 2212 N N . ALA A 1 296 ? 8.007 -8.580 6.664 1.00 97.44 296 ALA A N 1
ATOM 2213 C CA . ALA A 1 296 ? 8.172 -7.588 7.725 1.00 97.44 296 ALA A CA 1
ATOM 2214 C C . ALA A 1 296 ? 6.897 -6.752 7.936 1.00 97.44 296 ALA A C 1
ATOM 2216 O O . ALA A 1 296 ? 6.509 -6.484 9.073 1.00 97.44 296 ALA A O 1
ATOM 2217 N N . SER A 1 297 ? 6.205 -6.396 6.853 1.00 97.06 297 SER A N 1
ATOM 2218 C CA . SER A 1 297 ? 4.951 -5.635 6.894 1.00 97.06 297 SER A CA 1
ATOM 2219 C C . SER A 1 297 ? 3.818 -6.436 7.538 1.00 97.06 297 SER A C 1
ATOM 2221 O O . SER A 1 297 ? 3.102 -5.913 8.394 1.00 97.06 297 SER A O 1
ATOM 2223 N N . ILE A 1 298 ? 3.693 -7.722 7.191 1.00 96.12 298 ILE A N 1
ATOM 2224 C CA . ILE A 1 298 ? 2.734 -8.642 7.817 1.00 96.12 298 ILE A CA 1
ATOM 2225 C C . ILE A 1 298 ? 3.072 -8.831 9.298 1.00 96.12 298 ILE A C 1
ATOM 2227 O O . ILE A 1 298 ? 2.183 -8.758 10.144 1.00 96.12 298 ILE A O 1
ATOM 2231 N N . ALA A 1 299 ? 4.348 -9.045 9.629 1.00 96.25 299 ALA A N 1
ATOM 2232 C CA . ALA A 1 299 ? 4.796 -9.216 11.007 1.00 96.25 299 ALA A CA 1
ATOM 2233 C C . ALA A 1 299 ? 4.493 -7.973 11.858 1.00 96.25 299 ALA A C 1
ATOM 2235 O O . ALA A 1 299 ? 4.028 -8.106 12.990 1.00 96.25 299 ALA A O 1
ATOM 2236 N N . LEU A 1 300 ? 4.677 -6.771 11.301 1.00 94.06 300 LEU A N 1
ATOM 2237 C CA . LEU A 1 300 ? 4.329 -5.512 11.959 1.00 94.06 300 LEU A CA 1
ATOM 2238 C C . LEU A 1 300 ? 2.816 -5.399 12.207 1.00 94.06 300 LEU A C 1
ATOM 2240 O O . LEU A 1 300 ? 2.399 -5.064 13.318 1.00 94.06 300 LEU A O 1
ATOM 2244 N N . ALA A 1 301 ? 1.987 -5.736 11.214 1.00 93.00 301 ALA A N 1
ATOM 2245 C CA . ALA A 1 301 ? 0.530 -5.761 11.362 1.00 93.00 301 ALA A CA 1
ATOM 2246 C C . ALA A 1 301 ? 0.067 -6.794 12.400 1.00 93.00 301 ALA A C 1
ATOM 2248 O O . ALA A 1 301 ? -0.802 -6.510 13.227 1.00 93.00 301 ALA A O 1
ATOM 2249 N N . TRP A 1 302 ? 0.689 -7.972 12.411 1.00 92.50 302 TRP A N 1
ATOM 2250 C CA . TRP A 1 302 ? 0.423 -9.017 13.393 1.00 92.50 302 TRP A CA 1
ATOM 2251 C C . TRP A 1 302 ? 0.820 -8.588 14.810 1.00 92.50 302 TRP A C 1
ATOM 2253 O O . TRP A 1 302 ? 0.071 -8.820 15.762 1.00 92.50 302 TRP A O 1
ATOM 2263 N N . ALA A 1 303 ? 1.985 -7.955 14.972 1.00 90.56 303 ALA A N 1
ATOM 2264 C CA . ALA A 1 303 ? 2.443 -7.439 16.258 1.00 90.56 303 ALA A CA 1
ATOM 2265 C C . ALA A 1 303 ? 1.473 -6.382 16.804 1.00 90.56 303 ALA A C 1
ATOM 2267 O O . ALA A 1 303 ? 1.069 -6.471 17.965 1.00 90.56 303 ALA A O 1
ATOM 2268 N N . ALA A 1 304 ? 1.020 -5.453 15.953 1.00 86.56 304 ALA A N 1
ATOM 2269 C CA . ALA A 1 304 ? -0.006 -4.478 16.313 1.00 86.56 304 ALA A CA 1
ATOM 2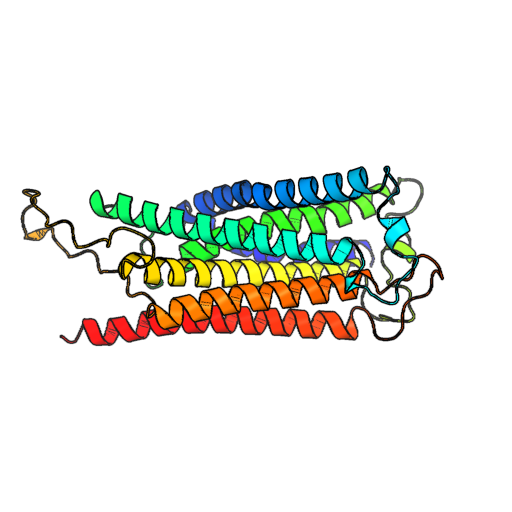270 C C . ALA A 1 304 ? -1.311 -5.166 16.757 1.00 86.56 304 ALA A C 1
ATOM 2272 O O . ALA A 1 304 ? -1.856 -4.838 17.810 1.00 86.56 304 ALA A O 1
ATOM 2273 N N . ALA A 1 305 ? -1.759 -6.190 16.022 1.00 85.00 305 ALA A N 1
ATOM 2274 C CA . ALA A 1 305 ? -2.961 -6.947 16.361 1.00 85.00 305 ALA A CA 1
ATOM 2275 C C . ALA A 1 305 ? -2.853 -7.693 17.705 1.00 85.00 305 ALA A C 1
ATOM 2277 O O . ALA A 1 305 ? -3.821 -7.742 18.464 1.00 85.00 305 ALA A O 1
ATOM 2278 N N . ARG A 1 306 ? -1.690 -8.279 18.029 1.00 83.88 306 ARG A N 1
ATOM 2279 C CA . ARG A 1 306 ? -1.489 -8.999 19.302 1.00 83.88 306 ARG A CA 1
ATOM 2280 C C . ARG A 1 306 ? -1.435 -8.070 20.507 1.00 83.88 306 ARG A C 1
ATOM 2282 O O . ARG A 1 306 ? -2.027 -8.394 21.536 1.00 83.88 306 ARG A O 1
ATOM 2289 N N . LEU A 1 307 ? -0.757 -6.928 20.383 1.00 76.19 307 LEU A N 1
ATOM 2290 C CA . LEU A 1 307 ? -0.680 -5.938 21.461 1.00 76.19 307 LEU A CA 1
ATOM 2291 C C . LEU A 1 307 ? -2.071 -5.411 21.847 1.00 76.19 307 LEU A C 1
ATOM 2293 O O . LEU A 1 307 ? -2.328 -5.157 23.026 1.00 76.19 307 LEU A O 1
ATOM 2297 N N . ASP A 1 308 ? -2.986 -5.327 20.881 1.00 63.56 308 ASP A N 1
ATOM 2298 C CA . ASP A 1 308 ? -4.376 -4.944 21.129 1.00 63.56 308 ASP A CA 1
ATOM 2299 C C . ASP A 1 308 ? -5.162 -6.002 21.920 1.00 63.56 308 ASP A C 1
ATOM 2301 O O . ASP A 1 308 ? -6.008 -5.640 22.745 1.00 63.56 308 ASP A O 1
ATOM 2305 N N . VAL A 1 309 ? -4.887 -7.294 21.693 1.00 61.16 309 VAL A N 1
ATOM 2306 C CA . VAL A 1 309 ? -5.563 -8.412 22.373 1.00 61.16 309 VAL A CA 1
ATOM 2307 C C . VAL A 1 309 ? -5.103 -8.543 23.825 1.00 61.16 309 VAL A C 1
ATOM 2309 O O . VAL A 1 309 ? -5.957 -8.627 24.707 1.00 61.16 309 VAL A O 1
ATOM 2312 N N . CYS A 1 310 ? -3.792 -8.507 24.097 1.00 58.72 310 CYS A N 1
ATOM 2313 C CA . CYS A 1 310 ? -3.265 -8.718 25.453 1.00 58.72 310 CYS A CA 1
ATOM 2314 C C . CYS A 1 310 ? -3.781 -7.674 26.455 1.00 58.72 310 CYS A C 1
ATOM 2316 O O . CYS A 1 310 ? -4.251 -8.040 27.524 1.00 58.72 310 CYS A O 1
ATOM 2318 N N . LYS A 1 311 ? -3.827 -6.388 26.072 1.00 58.94 311 LYS A N 1
ATOM 2319 C CA . LYS A 1 311 ? -4.352 -5.318 26.944 1.00 58.94 311 LYS A CA 1
ATOM 2320 C C . LYS A 1 311 ? -5.816 -5.503 27.350 1.00 58.94 311 LYS A C 1
ATOM 2322 O O . LYS A 1 311 ? -6.268 -4.863 28.293 1.00 58.94 311 LYS A O 1
ATOM 2327 N N . ARG A 1 312 ? -6.591 -6.292 26.598 1.00 57.22 312 ARG A N 1
ATOM 2328 C CA . ARG A 1 312 ? -8.012 -6.505 26.885 1.00 57.22 312 ARG A CA 1
ATOM 2329 C C . ARG A 1 312 ? -8.206 -7.507 28.020 1.00 57.22 312 ARG A C 1
ATOM 2331 O O . ARG A 1 312 ? -9.089 -7.282 28.841 1.00 57.22 312 ARG A O 1
ATOM 233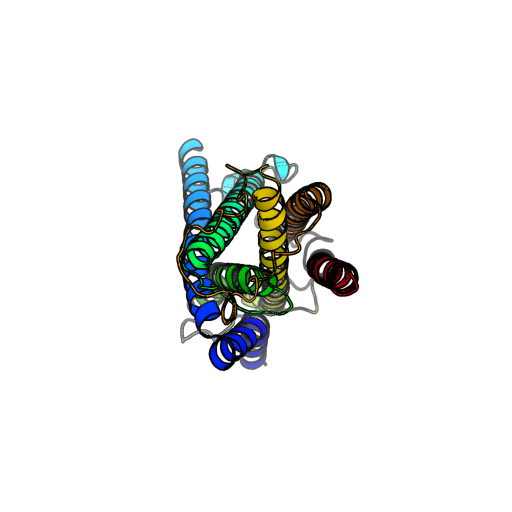8 N N . VAL A 1 313 ? -7.389 -8.560 28.060 1.00 59.03 313 VAL A N 1
ATOM 2339 C CA . VAL A 1 313 ? -7.443 -9.591 29.109 1.00 59.03 313 VAL A CA 1
ATOM 2340 C C . VAL A 1 313 ? -7.199 -8.943 30.471 1.00 59.03 313 VAL A C 1
ATOM 2342 O O . VAL A 1 313 ? -8.054 -9.034 31.341 1.00 59.03 313 VAL A O 1
ATOM 2345 N N . ASP A 1 314 ? -6.158 -8.115 30.576 1.00 58.25 314 ASP A N 1
ATOM 2346 C CA . ASP A 1 314 ? -5.820 -7.400 31.816 1.00 58.25 314 ASP A CA 1
ATOM 2347 C C . ASP A 1 314 ? -6.924 -6.436 32.300 1.00 58.25 314 ASP A C 1
ATOM 2349 O O . ASP A 1 314 ? -6.963 -6.072 33.470 1.00 58.25 314 ASP A O 1
ATOM 2353 N N . SER A 1 315 ? -7.819 -5.992 31.406 1.00 54.94 315 SER A N 1
ATOM 2354 C CA . SER A 1 315 ? -8.900 -5.049 31.732 1.00 54.94 315 SER A CA 1
ATOM 2355 C C . SER A 1 315 ? -10.244 -5.699 32.069 1.00 54.94 315 SER A C 1
ATOM 2357 O O . SER A 1 315 ? -11.150 -4.984 32.482 1.00 54.94 315 SER A O 1
ATOM 2359 N N . GLN A 1 316 ? -10.412 -7.006 31.827 1.00 52.31 316 GLN A N 1
ATOM 2360 C CA . GLN A 1 316 ? -11.652 -7.732 32.148 1.00 52.31 316 GLN A CA 1
ATOM 2361 C C . GLN A 1 316 ? -11.580 -8.489 33.481 1.00 52.31 316 GLN A C 1
ATOM 2363 O O . GLN A 1 316 ? -12.625 -8.893 33.984 1.00 52.31 316 GLN A O 1
ATOM 2368 N N . ASP A 1 317 ? -10.381 -8.632 34.050 1.00 43.50 317 ASP A N 1
ATOM 2369 C CA . ASP A 1 317 ? -10.137 -9.286 35.343 1.00 43.50 317 ASP A CA 1
ATOM 2370 C C . ASP A 1 317 ? -10.063 -8.292 36.530 1.00 43.50 317 ASP A C 1
ATOM 2372 O O . ASP A 1 317 ? -9.673 -8.671 37.636 1.00 43.50 317 ASP A O 1
ATOM 2376 N N . LEU A 1 318 ? -10.449 -7.026 36.317 1.00 40.97 318 LEU A N 1
ATOM 2377 C CA . LEU A 1 318 ? -10.559 -5.952 37.320 1.00 40.97 318 LEU A CA 1
ATOM 2378 C C . LEU A 1 318 ? -11.975 -5.365 37.321 1.00 40.97 318 LEU A C 1
ATOM 2380 O O . LEU A 1 318 ? -12.456 -5.021 38.423 1.00 40.97 318 LEU A O 1
#

pLDDT: mean 79.03, std 17.04, range [40.97, 97.94]

InterPro domains:
  IPR009294 Gamma-secretase subunit Aph-1 [PF06105] (6-204)
  IPR009294 Gamma-secretase subunit Aph-1 [PTHR12889] (1-307)

Foldseek 3Di:
DVVVLLVVLVCLLCVVLVVVLVVCVVPPVLLLVLLQVLLVLLVVLVVVLVVLVVVVCVVVVNDPLVVQCPPVVPPVSRVVLVSLVSSLVSNLVSLLVSLLVQLVVQLVLVVVVHGSDDDPLHCLSSLLSSLSSSLVNVSCVPLVVLVVVLVVVCDPVRHSGDPVSQDDPCPACVDHTPSNLVSLLSSLVSLLSSLLSSLSNLLSNQCQCVCNVHRHPDPPPCPDPPDPVPPPPPDDQPGDHNVLSVVSSVLSSVLSSQLSVLVVQQVQQADPVVRDGDHPTHDVPSSVSSVVSSVVSNVSSVVRSVSRNVVVVVVVVD

Sequence (318 aa):
MLTTLFWGSVLQAYGPLVVMMFAVLAFHPTLAVLAMASAFVSLVPIQMTSFVYMLVIASHGGASVSAFDSNAANAADSGRGWIVVCGVIFQELTRLALAYGVVRAEWFFRTHHQVLFASRFRLLPVGAACGFGMAATLSLLQFGALLQAIEALGDPGVSVVNDQAVLWERGTCPQLPFVFFQALSWCFMSVCHVSWSAVMTTSVAALVDNGTLGPSTAPVENTSPIPPRFRAPIPRPTTLRPTDGRIAIFMVIVLHFIASTVSLVNSDAFDITTAEAVAGRGCITTLPVQATVMIASIALAWAAARLDVCKRVDSQDL

Organism: Neobodo designis (NCBI:txid312471)

Secondary structure (DSSP, 8-state):
-HHHHHHHHHHHHHHHHHHHHHHHHHH-HHHHHHHHHHHHHHHHHHHHHHHHHHHHHHHTTT--GGGGGGGTT-TTTSHHHHHHHHHHHHHHHHHHHHHHHHHHHHHHHHHTT--S---TTTTHHHHHHHHHHHHHHHHHHHHHHHHHHHHHT--TTS-SS-HHHHSPPTTT-TTS-HHHHHHHHHHHHHHHHHHHHHHHHHHHHHHHHTTSSSS------------GGG-PPPPP-PPPPHHHHHHHHHHHHHHHHHHHHHHHHHHTTEETTTTEE-TT-SHHHHHHHHHHHHHHHHHHHHHHHHHHHHHHHHHH--